Protein AF-A0A8T3QZ25-F1 (afdb_monomer)

Radius of gyration: 18.38 Å; Cα contacts (8 Å, |Δi|>4): 351; chains: 1; bounding box: 54×30×54 Å

Solvent-accessible surface area (backbone atoms only — not comparable to full-atom values): 12320 Å² total; per-residue (Å²): 112,69,68,61,54,50,48,43,52,46,13,57,75,70,73,46,65,66,77,62,48,48,38,73,89,24,72,48,36,46,53,48,41,49,53,48,14,67,42,33,76,48,56,55,85,72,49,44,75,44,86,50,96,81,68,38,73,33,82,47,70,55,57,65,33,50,8,44,25,28,8,36,48,54,44,31,73,96,76,51,56,71,68,58,34,52,48,35,51,51,52,52,51,49,48,41,78,38,20,54,83,75,61,33,85,99,30,66,35,18,53,47,15,64,72,37,75,80,38,28,47,49,46,71,51,76,61,16,31,39,39,32,19,29,51,64,38,42,39,40,45,46,73,37,89,87,33,28,78,42,101,82,49,67,43,40,70,46,39,14,43,48,44,50,51,36,38,70,47,60,74,46,64,49,83,77,39,72,76,43,35,53,36,36,47,31,73,38,48,50,102,80,70,46,81,75,51,64,52,71,71,88,84,80,82,58,70,68,64,43,48,53,40,66,75,34,65,56,78,83,79,81,126

Mean predicted aligned error: 6.27 Å

Structure (mmCIF, N/CA/C/O backbone):
data_AF-A0A8T3QZ25-F1
#
_entry.id   AF-A0A8T3QZ25-F1
#
loop_
_atom_site.group_PDB
_atom_site.id
_atom_site.type_symbol
_atom_site.label_atom_id
_atom_site.label_alt_id
_atom_site.label_comp_id
_atom_site.label_asym_id
_atom_site.label_entity_id
_atom_site.label_seq_id
_atom_site.pdbx_PDB_ins_code
_atom_site.Cartn_x
_atom_site.Cartn_y
_atom_site.Cartn_z
_atom_site.occupancy
_atom_site.B_iso_or_equiv
_atom_site.auth_seq_id
_atom_site.auth_comp_id
_atom_site.auth_asym_id
_atom_site.auth_atom_id
_atom_site.pdbx_PDB_model_num
ATOM 1 N N . SER A 1 1 ? 10.008 8.913 11.541 1.00 76.19 1 SER A N 1
ATOM 2 C CA . SER A 1 1 ? 9.242 7.907 10.780 1.00 76.19 1 SER A CA 1
ATOM 3 C C . SER A 1 1 ? 7.767 8.285 10.816 1.00 76.19 1 SER A C 1
ATOM 5 O O . SER A 1 1 ? 7.245 8.478 11.908 1.00 76.19 1 SER A O 1
ATOM 7 N N . GLY A 1 2 ? 7.122 8.458 9.653 1.00 85.69 2 GLY A N 1
ATOM 8 C CA . GLY A 1 2 ? 5.749 8.984 9.555 1.00 85.69 2 GLY A CA 1
ATOM 9 C C . GLY A 1 2 ? 4.672 8.060 10.131 1.00 85.69 2 GLY A C 1
ATOM 10 O O . GLY A 1 2 ? 3.715 8.548 10.724 1.00 85.69 2 GLY A O 1
ATOM 11 N N . LEU A 1 3 ? 4.867 6.739 10.043 1.00 88.50 3 LEU A N 1
ATOM 12 C CA . LEU A 1 3 ? 3.958 5.748 10.630 1.00 88.50 3 LEU A CA 1
ATOM 13 C C . LEU A 1 3 ? 3.840 5.925 12.154 1.00 88.50 3 LEU A C 1
ATOM 15 O O . LEU A 1 3 ? 2.735 6.037 12.675 1.00 88.50 3 LEU A O 1
ATOM 19 N N . HIS A 1 4 ? 4.971 6.031 12.863 1.00 92.06 4 HIS A N 1
ATOM 20 C CA . HIS A 1 4 ? 4.974 6.247 14.317 1.00 92.06 4 HIS A CA 1
ATOM 21 C C . HIS A 1 4 ? 4.361 7.594 14.701 1.00 92.06 4 HIS A C 1
ATOM 23 O O . HIS A 1 4 ? 3.588 7.664 15.650 1.00 92.06 4 HIS A O 1
ATOM 29 N N . SER A 1 5 ? 4.641 8.657 13.943 1.00 93.69 5 SER A N 1
ATOM 30 C CA . SER A 1 5 ? 3.995 9.955 14.164 1.00 93.69 5 SER A CA 1
ATOM 31 C C . SER A 1 5 ? 2.474 9.873 13.995 1.00 93.69 5 SER A C 1
ATOM 33 O O . SER A 1 5 ? 1.750 10.455 14.798 1.00 93.69 5 SER A O 1
ATOM 35 N N . GLY A 1 6 ? 1.984 9.113 13.010 1.00 93.75 6 GLY A N 1
ATOM 36 C CA . GLY A 1 6 ? 0.555 8.857 12.822 1.00 93.75 6 GLY A CA 1
ATOM 37 C C . GLY A 1 6 ? -0.067 8.078 13.983 1.00 93.75 6 GLY A C 1
ATOM 38 O O . GLY A 1 6 ? -1.116 8.469 14.486 1.00 93.75 6 GLY A O 1
ATOM 39 N N . MET A 1 7 ? 0.606 7.030 14.465 1.00 95.88 7 MET A N 1
ATOM 40 C CA . MET A 1 7 ? 0.157 6.248 15.624 1.00 95.88 7 MET A CA 1
ATOM 41 C C . MET A 1 7 ? 0.101 7.079 16.912 1.00 95.88 7 MET A C 1
ATOM 43 O O . MET A 1 7 ? -0.865 6.988 17.666 1.00 95.88 7 MET A O 1
ATOM 47 N N . LEU A 1 8 ? 1.099 7.935 17.143 1.00 96.44 8 LEU A N 1
ATOM 48 C CA . LEU A 1 8 ? 1.113 8.863 18.276 1.00 96.44 8 LEU A CA 1
ATOM 49 C C . LEU A 1 8 ? 0.007 9.920 18.161 1.00 96.44 8 LEU A C 1
ATOM 51 O O . LEU A 1 8 ? -0.652 10.225 19.151 1.00 96.44 8 LEU A O 1
ATOM 55 N N . GLY A 1 9 ? -0.232 10.448 16.957 1.00 97.12 9 GLY A N 1
ATOM 56 C CA . GLY A 1 9 ? -1.351 11.355 16.694 1.00 97.12 9 GLY A CA 1
ATOM 57 C C . GLY A 1 9 ? -2.703 10.695 16.971 1.00 97.12 9 GLY A C 1
ATOM 58 O O . GLY A 1 9 ? -3.551 11.290 17.634 1.00 97.12 9 GLY A O 1
ATOM 59 N N . LEU A 1 10 ? -2.872 9.437 16.547 1.00 96.94 10 LEU A N 1
ATOM 60 C CA . LEU A 1 10 ? -4.071 8.654 16.838 1.00 96.94 10 LEU A CA 1
ATOM 61 C C . LEU A 1 10 ? -4.235 8.408 18.344 1.00 96.94 10 LEU A C 1
ATOM 63 O O . LEU A 1 10 ? -5.344 8.539 18.850 1.00 96.94 10 LEU A O 1
ATOM 67 N N . ALA A 1 11 ? -3.152 8.126 19.077 1.00 97.94 11 ALA A N 1
ATOM 68 C CA . ALA A 1 11 ? -3.207 7.973 20.533 1.00 97.94 11 ALA A CA 1
ATOM 69 C C . ALA A 1 11 ? -3.794 9.222 21.210 1.00 97.94 11 ALA A C 1
ATOM 71 O O . ALA A 1 11 ? -4.726 9.111 22.005 1.00 97.94 11 ALA A O 1
ATOM 72 N N . VAL A 1 12 ? -3.302 10.408 20.831 1.00 98.06 12 VAL A N 1
ATOM 73 C CA . VAL A 1 12 ? -3.805 11.693 21.342 1.00 98.06 12 VAL A CA 1
ATOM 74 C C . VAL A 1 12 ? -5.276 11.890 20.979 1.00 98.06 12 VAL A C 1
ATOM 76 O O . VAL A 1 12 ? -6.071 12.265 21.838 1.00 98.06 12 VAL A O 1
ATOM 79 N N . GLN A 1 13 ? -5.660 11.602 19.734 1.00 97.38 13 GLN A N 1
ATOM 80 C CA . GLN A 1 13 ? -7.039 11.760 19.270 1.00 97.38 13 GLN A CA 1
ATOM 81 C C . GLN A 1 13 ? -8.025 10.816 19.978 1.00 97.38 13 GLN A C 1
ATOM 83 O O . GLN A 1 13 ? -9.175 11.190 20.195 1.00 97.38 13 GLN A O 1
ATOM 88 N N . LEU A 1 14 ? -7.577 9.621 20.370 1.00 97.44 14 LEU A N 1
ATOM 89 C CA . LEU A 1 14 ? -8.364 8.658 21.146 1.00 97.44 14 LEU A CA 1
ATOM 90 C C . LEU A 1 14 ? -8.387 8.965 22.655 1.00 97.44 14 LEU A C 1
ATOM 92 O O . LEU A 1 14 ? -9.064 8.262 23.402 1.00 97.44 14 LEU A O 1
ATOM 96 N N . GLY A 1 15 ? -7.631 9.964 23.130 1.00 97.81 15 GLY A N 1
ATOM 97 C CA . GLY A 1 15 ? -7.433 10.203 24.564 1.00 97.81 15 GLY A CA 1
ATOM 98 C C . GLY A 1 15 ? -6.664 9.077 25.271 1.00 97.81 15 GLY A C 1
ATOM 99 O O . GLY A 1 15 ? -6.739 8.949 26.492 1.00 97.81 15 GLY A O 1
ATOM 100 N N . ALA A 1 16 ? -5.944 8.246 24.513 1.00 97.62 16 ALA A N 1
ATOM 101 C CA . ALA A 1 16 ? -5.123 7.160 25.028 1.00 97.62 16 ALA A CA 1
ATOM 102 C C . ALA A 1 16 ? -3.718 7.657 25.410 1.00 97.62 16 ALA A C 1
ATOM 104 O O . ALA A 1 16 ? -3.273 8.733 25.003 1.00 97.62 16 ALA A O 1
ATOM 105 N N . THR A 1 17 ? -2.986 6.850 26.181 1.00 96.94 17 THR A N 1
ATOM 106 C CA . THR A 1 17 ? -1.567 7.119 26.451 1.00 96.94 17 THR A CA 1
ATOM 107 C C . THR A 1 17 ? -0.757 7.073 25.155 1.00 96.94 17 THR A C 1
ATOM 109 O O . THR A 1 17 ? -0.993 6.245 24.282 1.00 96.94 17 THR A O 1
ATOM 112 N N . THR A 1 18 ? 0.230 7.955 25.016 1.00 96.38 18 THR A N 1
ATOM 113 C CA . THR A 1 18 ? 1.207 7.866 23.922 1.00 96.38 18 THR A CA 1
ATOM 114 C C . THR A 1 18 ? 2.272 6.809 24.193 1.00 96.38 18 THR A C 1
ATOM 116 O O . THR A 1 18 ? 2.971 6.405 23.273 1.00 96.38 18 THR A O 1
ATOM 119 N N . GLY A 1 19 ? 2.429 6.358 25.440 1.00 95.88 19 GLY A N 1
ATOM 120 C CA . GLY A 1 19 ? 3.394 5.331 25.815 1.00 95.88 19 GLY A CA 1
ATOM 121 C C . GLY A 1 19 ? 2.831 3.927 25.626 1.00 95.88 19 GLY A C 1
ATOM 122 O O . GLY A 1 19 ? 1.805 3.590 26.217 1.00 95.88 19 GLY A O 1
ATOM 123 N N . GLY A 1 20 ? 3.543 3.078 24.882 1.00 94.06 20 GLY A N 1
ATOM 124 C CA . GLY A 1 20 ? 3.115 1.704 24.637 1.00 94.06 20 GLY A CA 1
ATOM 125 C C . GLY A 1 20 ? 2.170 1.522 23.459 1.00 94.06 20 GLY A C 1
ATOM 126 O O . GLY A 1 20 ? 1.478 0.506 23.401 1.00 94.06 20 GLY A O 1
ATOM 127 N N . TYR A 1 21 ? 2.107 2.505 22.559 1.00 94.12 21 TYR A N 1
ATOM 128 C CA . TYR A 1 21 ? 1.251 2.472 21.375 1.00 94.12 21 TYR A CA 1
ATOM 129 C C . TYR A 1 21 ? 1.589 1.325 20.421 1.00 94.12 21 TYR A C 1
ATOM 131 O O . TYR A 1 21 ? 0.771 0.986 19.577 1.00 94.12 21 TYR A O 1
ATOM 139 N N . GLU A 1 22 ? 2.784 0.750 20.532 1.00 91.69 22 GLU A N 1
ATOM 140 C CA . GLU A 1 22 ? 3.267 -0.400 19.776 1.00 91.69 22 GLU A CA 1
ATOM 141 C C . GLU A 1 22 ? 2.716 -1.744 20.281 1.00 91.69 22 GLU A C 1
ATOM 143 O O . GLU A 1 22 ? 2.865 -2.756 19.603 1.00 91.69 22 GLU A O 1
ATOM 148 N N . ARG A 1 23 ? 2.084 -1.791 21.461 1.00 92.75 23 ARG A N 1
ATOM 149 C CA . ARG A 1 23 ? 1.550 -3.045 22.013 1.00 92.75 23 ARG A CA 1
ATOM 150 C C . ARG A 1 23 ? 0.220 -3.423 21.348 1.00 92.75 23 ARG A C 1
ATOM 152 O O . ARG A 1 23 ? -0.627 -2.538 21.217 1.00 92.75 23 ARG A O 1
ATOM 159 N N . PRO A 1 24 ? -0.011 -4.698 20.976 1.00 92.12 24 PRO A N 1
ATOM 160 C CA . PRO A 1 24 ? -1.246 -5.134 20.311 1.00 92.12 24 PRO A CA 1
ATOM 161 C C . PRO A 1 24 ? -2.536 -4.764 21.053 1.00 92.12 24 PRO A C 1
ATOM 163 O O . PRO A 1 24 ? -3.548 -4.467 20.427 1.00 92.12 24 PRO A O 1
ATOM 166 N N . GLU A 1 25 ? -2.499 -4.735 22.386 1.00 93.75 25 GLU A N 1
ATOM 167 C CA . GLU A 1 25 ? -3.652 -4.419 23.236 1.00 93.75 25 GLU A CA 1
ATOM 168 C C . GLU A 1 25 ? -3.904 -2.907 23.355 1.00 93.75 25 GLU A C 1
ATOM 170 O O . GLU A 1 25 ? -4.872 -2.475 23.983 1.00 93.75 25 GLU A O 1
ATOM 175 N N . HIS A 1 26 ? -3.021 -2.073 22.799 1.00 96.56 26 HIS A N 1
ATOM 176 C CA . HIS A 1 26 ? -3.169 -0.628 22.858 1.00 96.56 26 HIS A CA 1
ATOM 177 C C . HIS A 1 26 ? -4.346 -0.164 21.979 1.00 96.56 26 HIS A C 1
ATOM 179 O O . HIS A 1 26 ? -4.458 -0.623 20.840 1.00 96.56 26 HIS A O 1
ATOM 185 N N . PRO A 1 27 ? -5.167 0.819 22.414 1.00 97.69 27 PRO A N 1
ATOM 186 C CA . PRO A 1 27 ? -6.303 1.319 21.628 1.00 97.69 27 PRO A CA 1
ATOM 187 C C . PRO A 1 27 ? -5.955 1.738 20.191 1.00 97.69 27 PRO A C 1
ATOM 189 O O . PRO A 1 27 ? -6.759 1.577 19.280 1.00 97.69 27 PRO A O 1
ATOM 192 N N . VAL A 1 28 ? -4.733 2.237 19.979 1.00 97.06 28 VAL A N 1
ATOM 193 C CA . VAL A 1 28 ? -4.193 2.558 18.645 1.00 97.06 28 VAL A CA 1
ATOM 194 C C . VAL A 1 28 ? -4.096 1.321 17.753 1.00 97.06 28 VAL A C 1
ATOM 196 O O . VAL A 1 28 ? -4.550 1.377 16.616 1.00 97.06 28 VAL A O 1
ATOM 199 N N . GLN A 1 29 ? -3.522 0.219 18.244 1.00 95.69 29 GLN A N 1
ATOM 200 C CA . GLN A 1 29 ? -3.353 -0.997 17.441 1.00 95.69 29 GLN A CA 1
ATOM 201 C C . GLN A 1 29 ? -4.695 -1.666 17.170 1.00 95.69 29 GLN A C 1
ATOM 203 O O . GLN A 1 29 ? -4.958 -2.045 16.033 1.00 95.69 29 GLN A O 1
ATOM 208 N N . ILE A 1 30 ? -5.582 -1.711 18.168 1.00 96.31 30 ILE A N 1
ATOM 209 C CA . ILE A 1 30 ? -6.952 -2.215 18.003 1.00 96.31 30 ILE A CA 1
ATOM 210 C C . ILE A 1 30 ? -7.670 -1.434 16.893 1.00 96.31 30 ILE A C 1
ATOM 212 O O . ILE A 1 30 ? -8.159 -2.033 15.938 1.00 96.31 30 ILE A O 1
ATOM 216 N N . ALA A 1 31 ? -7.638 -0.097 16.945 1.00 97.00 31 ALA A N 1
ATOM 217 C CA . ALA A 1 31 ? -8.261 0.743 15.924 1.00 97.00 31 ALA A CA 1
ATOM 218 C C . ALA A 1 31 ? -7.641 0.550 14.525 1.00 97.00 31 ALA A C 1
ATOM 220 O O . ALA A 1 31 ? -8.351 0.623 13.517 1.00 97.00 31 ALA A O 1
ATOM 221 N N . ILE A 1 32 ? -6.327 0.310 14.437 1.00 96.06 32 ILE A N 1
ATOM 222 C CA . ILE A 1 32 ? -5.645 0.007 13.170 1.00 96.06 32 ILE A CA 1
ATOM 223 C C . ILE A 1 32 ? -6.130 -1.331 12.609 1.00 96.06 32 ILE A C 1
ATOM 225 O O . ILE A 1 32 ? -6.515 -1.377 11.441 1.00 96.06 32 ILE A O 1
ATOM 229 N N . VAL A 1 33 ? -6.152 -2.390 13.424 1.00 96.75 33 VAL A N 1
ATOM 230 C CA . VAL A 1 33 ? -6.606 -3.728 13.018 1.00 96.75 33 VAL A CA 1
ATOM 231 C C . VAL A 1 33 ? -8.068 -3.689 12.581 1.00 96.75 33 VAL A C 1
ATOM 233 O O . VAL A 1 33 ? -8.390 -4.200 11.514 1.00 96.75 33 VAL A O 1
ATOM 236 N N . GLU A 1 34 ? -8.946 -3.026 13.336 1.00 96.56 34 GLU A N 1
ATOM 237 C CA . GLU A 1 34 ? -10.365 -2.883 12.987 1.00 96.56 34 GLU A CA 1
ATOM 238 C C . GLU A 1 34 ? -10.559 -2.175 11.640 1.00 96.56 34 GLU A C 1
ATOM 240 O O . GLU A 1 34 ? -11.334 -2.627 10.794 1.00 96.56 34 GLU A O 1
ATOM 245 N N . ASN A 1 35 ? -9.836 -1.078 11.394 1.00 96.06 35 ASN A N 1
ATOM 246 C CA . ASN A 1 35 ? -9.924 -0.386 10.109 1.00 96.06 35 ASN A CA 1
ATOM 247 C C . ASN A 1 35 ? -9.320 -1.214 8.975 1.00 96.06 35 ASN A C 1
ATOM 249 O O . ASN A 1 35 ? -9.903 -1.277 7.893 1.00 96.06 35 ASN A O 1
ATOM 253 N N . LEU A 1 36 ? -8.193 -1.886 9.211 1.00 96.50 36 LEU A N 1
ATOM 254 C CA . LEU A 1 36 ? -7.593 -2.770 8.222 1.00 96.50 36 LEU A CA 1
ATOM 255 C C . LEU A 1 36 ? -8.549 -3.909 7.852 1.00 96.50 36 LEU A C 1
ATOM 257 O O . LEU A 1 36 ? -8.738 -4.158 6.667 1.00 96.50 36 LEU A O 1
ATOM 261 N N . ALA A 1 37 ? -9.206 -4.528 8.833 1.00 97.56 37 ALA A N 1
ATOM 262 C CA . ALA A 1 37 ? -10.182 -5.600 8.650 1.00 97.56 37 ALA A CA 1
ATOM 263 C C . ALA A 1 37 ? -11.373 -5.151 7.786 1.00 97.56 37 ALA A C 1
ATOM 265 O O . ALA A 1 37 ? -11.711 -5.807 6.798 1.00 97.56 37 ALA A O 1
ATOM 266 N N . ARG A 1 38 ? -11.923 -3.955 8.047 1.00 96.88 38 ARG A N 1
ATOM 267 C CA . ARG A 1 38 ? -12.996 -3.351 7.228 1.00 96.88 38 ARG A CA 1
ATOM 268 C C . ARG A 1 38 ? -12.596 -3.191 5.757 1.00 96.88 38 ARG A C 1
ATOM 270 O O . ARG A 1 38 ? -13.381 -3.489 4.851 1.00 96.88 38 ARG A O 1
ATOM 277 N N . PHE A 1 39 ? -11.378 -2.717 5.495 1.00 97.94 39 PHE A N 1
ATOM 278 C CA . PHE A 1 39 ? -10.873 -2.574 4.126 1.00 97.94 39 PHE A CA 1
ATOM 279 C C . PHE A 1 39 ? -10.486 -3.921 3.508 1.00 97.94 39 PHE A C 1
ATOM 281 O O . PHE A 1 39 ? -10.692 -4.114 2.317 1.00 97.94 39 PHE A O 1
ATOM 288 N N . ALA A 1 40 ? -9.984 -4.865 4.293 1.00 97.62 40 ALA A N 1
ATOM 289 C CA . ALA A 1 40 ? -9.577 -6.187 3.836 1.00 97.62 40 ALA A CA 1
ATOM 290 C C . ALA A 1 40 ? -10.749 -7.165 3.647 1.00 97.62 40 ALA A C 1
ATOM 292 O O . ALA A 1 40 ? -10.549 -8.193 3.011 1.00 97.62 40 ALA A O 1
ATOM 293 N N . ASP A 1 41 ? -11.955 -6.841 4.128 1.00 97.06 41 ASP A N 1
ATOM 294 C CA . ASP A 1 41 ? -13.111 -7.754 4.164 1.00 97.06 41 ASP A CA 1
ATOM 295 C C . ASP A 1 41 ? -12.892 -8.974 5.056 1.00 97.06 41 ASP A C 1
ATOM 297 O O . ASP A 1 41 ? -13.129 -10.112 4.659 1.00 97.06 41 ASP A O 1
ATOM 301 N N . LEU A 1 42 ? -12.373 -8.711 6.248 1.00 97.50 42 LEU A N 1
ATOM 302 C CA . LEU A 1 42 ? -12.031 -9.713 7.244 1.00 97.50 42 LEU A CA 1
ATOM 303 C C . LEU A 1 42 ? -12.621 -9.323 8.593 1.00 97.50 42 LEU A C 1
ATOM 305 O O . LEU A 1 42 ? -12.952 -8.155 8.815 1.00 97.50 42 LEU A O 1
ATOM 309 N N . GLU A 1 43 ? -12.679 -10.284 9.508 1.00 97.25 43 GLU A N 1
ATOM 310 C CA . GLU A 1 43 ? -12.841 -9.975 10.921 1.00 97.25 43 GLU A CA 1
ATOM 311 C C . GLU A 1 43 ? -11.480 -9.604 11.539 1.00 97.25 43 GLU A C 1
ATOM 313 O O . GLU A 1 43 ? -10.439 -10.100 11.098 1.00 97.25 43 GLU A 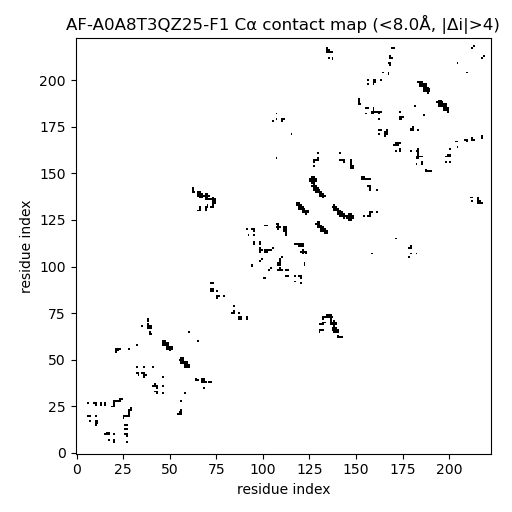O 1
ATOM 318 N N . PRO A 1 44 ? -11.433 -8.762 12.591 1.00 95.69 44 PRO A N 1
ATOM 319 C CA . PRO A 1 44 ? -10.175 -8.381 13.240 1.00 95.69 44 PRO A CA 1
ATOM 320 C C . PRO A 1 44 ? -9.305 -9.569 13.677 1.00 95.69 44 PRO A C 1
ATOM 322 O O . PRO A 1 44 ? -8.081 -9.488 13.623 1.00 95.69 44 PRO A O 1
ATOM 325 N N . HIS A 1 45 ? -9.928 -10.679 14.084 1.00 93.62 45 HIS A N 1
ATOM 326 C CA . HIS A 1 45 ? -9.231 -11.883 14.542 1.00 93.62 45 HIS A CA 1
ATOM 327 C C . HIS A 1 45 ? -8.662 -12.749 13.406 1.00 93.62 45 HIS A C 1
ATOM 329 O O . HIS A 1 45 ? -7.844 -13.625 13.680 1.00 93.62 45 HIS A O 1
ATOM 335 N N . ASP A 1 46 ? -9.045 -12.494 12.151 1.00 94.81 46 ASP A N 1
ATOM 336 C CA . ASP A 1 46 ? -8.464 -13.159 10.978 1.00 94.81 46 ASP A CA 1
ATOM 337 C C . ASP A 1 46 ? -7.119 -12.536 10.567 1.00 94.81 46 ASP A C 1
ATOM 339 O O . ASP A 1 46 ? -6.369 -13.114 9.775 1.00 94.81 46 ASP A O 1
ATOM 343 N N . ILE A 1 47 ? -6.796 -11.345 11.087 1.00 93.88 47 ILE A N 1
ATOM 344 C CA . ILE A 1 47 ? -5.535 -10.659 10.802 1.00 93.88 47 ILE A CA 1
ATOM 345 C C . ILE A 1 47 ? -4.446 -11.220 11.712 1.00 93.88 47 ILE A C 1
ATOM 347 O O . ILE A 1 47 ? -4.404 -10.966 12.916 1.00 93.88 47 ILE A O 1
ATOM 351 N N . VAL A 1 48 ? -3.514 -11.956 11.111 1.00 90.25 48 VAL A N 1
ATOM 352 C CA . VAL A 1 48 ? -2.355 -12.500 11.822 1.00 90.25 48 VAL A CA 1
ATOM 353 C C . VAL A 1 48 ? -1.419 -11.356 12.204 1.00 90.25 48 VAL A C 1
ATOM 355 O O . VAL A 1 48 ? -1.042 -10.555 11.352 1.00 90.25 48 VAL A O 1
ATOM 358 N N . LEU A 1 49 ? -0.997 -11.296 13.465 1.00 89.38 49 LEU A N 1
ATOM 359 C CA . LEU A 1 49 ? 0.002 -10.331 13.922 1.00 89.38 49 LEU A CA 1
ATOM 360 C C . LEU A 1 49 ? 1.384 -10.987 13.972 1.00 89.38 49 LEU A C 1
ATOM 362 O O . LEU A 1 49 ? 1.587 -11.990 14.654 1.00 89.38 49 LEU A O 1
ATOM 366 N N . GLY A 1 50 ? 2.332 -10.414 13.238 1.00 84.19 50 GLY A N 1
ATOM 367 C CA . GLY A 1 50 ? 3.749 -10.751 13.284 1.00 84.19 50 GLY A CA 1
ATOM 368 C C . GLY A 1 50 ? 4.577 -9.658 13.956 1.00 84.19 50 GLY A C 1
ATOM 369 O O . GLY A 1 50 ? 4.119 -8.530 14.144 1.00 84.19 50 GLY A O 1
ATOM 370 N N . THR A 1 51 ? 5.828 -9.986 14.266 1.00 76.81 51 THR A N 1
ATOM 371 C CA . THR A 1 51 ? 6.824 -9.027 14.762 1.00 76.81 51 THR A CA 1
ATOM 372 C C . THR A 1 51 ? 7.776 -8.658 13.629 1.00 76.81 51 THR A C 1
ATOM 374 O O . THR A 1 51 ? 8.291 -9.546 12.952 1.00 76.81 51 THR A O 1
ATOM 377 N N . ASP A 1 52 ? 8.016 -7.362 13.441 1.00 71.50 52 ASP A N 1
ATOM 378 C CA . ASP A 1 52 ? 8.973 -6.819 12.468 1.00 71.50 52 ASP A CA 1
ATOM 379 C C . ASP A 1 52 ? 9.965 -5.869 13.167 1.00 71.50 52 ASP A C 1
ATOM 381 O O . ASP A 1 52 ? 9.793 -5.511 14.337 1.00 71.50 52 ASP A O 1
ATOM 385 N N . ASP A 1 53 ? 11.010 -5.449 12.461 1.00 66.00 53 ASP A N 1
ATOM 386 C CA . ASP A 1 53 ? 12.079 -4.575 12.960 1.00 66.00 53 ASP A CA 1
ATOM 387 C C . ASP A 1 53 ? 11.596 -3.179 13.413 1.00 66.00 53 ASP A C 1
ATOM 389 O O . ASP A 1 53 ? 12.252 -2.511 14.213 1.00 66.00 53 ASP A O 1
ATOM 393 N N . CYS A 1 54 ? 10.413 -2.760 12.960 1.00 64.88 54 CYS A N 1
ATOM 394 C CA . CYS A 1 54 ? 9.789 -1.477 13.272 1.00 64.88 54 CYS A CA 1
ATOM 395 C C . CYS A 1 54 ? 9.082 -1.428 14.643 1.00 64.88 54 CYS A C 1
ATOM 397 O O . CYS A 1 54 ? 8.424 -0.431 14.942 1.00 64.88 54 CYS A O 1
ATOM 399 N N . VAL A 1 55 ? 9.199 -2.466 15.484 1.00 70.00 55 VAL A N 1
ATOM 400 C CA . VAL A 1 55 ? 8.663 -2.566 16.867 1.00 70.00 55 VAL A CA 1
ATOM 401 C C . VAL A 1 55 ? 7.121 -2.612 16.970 1.00 70.00 55 VAL A C 1
ATOM 403 O O . VAL A 1 55 ? 6.591 -3.165 17.927 1.00 70.00 55 VAL A O 1
ATOM 406 N N . SER A 1 56 ? 6.388 -2.091 15.983 1.00 76.88 56 SER A N 1
ATOM 407 C CA . SER A 1 56 ? 4.920 -2.147 15.879 1.00 76.88 56 SER A CA 1
ATOM 408 C C . SER A 1 56 ? 4.434 -3.482 15.276 1.00 76.88 56 SER A C 1
ATOM 410 O O . SER A 1 56 ? 5.176 -4.083 14.496 1.00 76.88 56 SER A O 1
ATOM 412 N N . PRO A 1 57 ? 3.187 -3.929 15.546 1.00 82.06 57 PRO A N 1
ATOM 413 C CA . PRO A 1 57 ? 2.636 -5.157 14.981 1.00 82.06 57 PRO A CA 1
ATOM 414 C C . PRO A 1 57 ? 2.616 -5.127 13.449 1.00 82.06 57 PRO A C 1
ATOM 416 O O . PRO A 1 57 ? 2.182 -4.150 12.830 1.00 82.06 57 PRO A O 1
ATOM 419 N N . CYS A 1 58 ? 3.079 -6.215 12.837 1.00 86.81 58 CYS A N 1
ATOM 420 C CA . CYS A 1 58 ? 3.038 -6.426 11.397 1.00 86.81 58 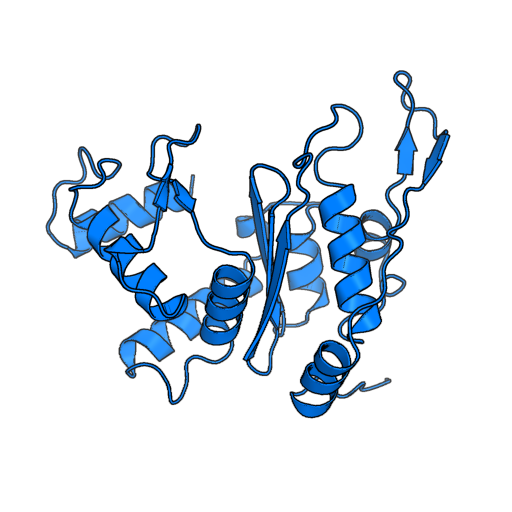CYS A CA 1
ATOM 421 C C . CYS A 1 58 ? 1.785 -7.225 11.033 1.00 86.81 58 CYS A C 1
ATOM 423 O O . CYS A 1 58 ? 1.564 -8.316 11.553 1.00 86.81 58 CYS A O 1
ATOM 425 N N . HIS A 1 59 ? 0.956 -6.684 10.144 1.00 90.38 59 HIS A N 1
ATOM 426 C CA . HIS A 1 59 ? -0.347 -7.256 9.815 1.00 90.38 59 HIS A CA 1
ATOM 427 C C . HIS A 1 59 ? -0.233 -8.215 8.624 1.00 90.38 59 HIS A C 1
ATOM 429 O O . HIS A 1 59 ? 0.004 -7.800 7.487 1.00 90.38 59 HIS A O 1
ATOM 435 N N . GLY A 1 60 ? -0.404 -9.505 8.894 1.00 90.19 60 GLY A N 1
ATOM 436 C CA . GLY A 1 60 ? -0.421 -10.579 7.912 1.00 90.19 60 GLY A CA 1
ATOM 437 C C . GLY A 1 60 ? -1.782 -10.699 7.235 1.00 90.19 60 GLY A C 1
ATOM 438 O O . GLY A 1 60 ? -2.798 -10.923 7.887 1.00 90.19 60 GLY A O 1
ATOM 439 N N . LEU A 1 61 ? -1.785 -10.580 5.908 1.00 92.50 61 LEU A N 1
ATOM 440 C CA . LEU A 1 61 ? -2.957 -10.724 5.045 1.00 92.50 61 LEU A CA 1
ATOM 441 C C . LEU A 1 61 ? -2.602 -11.621 3.856 1.00 92.50 61 LEU A C 1
ATOM 443 O O . LEU A 1 61 ? -1.444 -11.678 3.434 1.00 92.50 61 LEU A O 1
ATOM 447 N N . SER A 1 62 ? -3.597 -12.276 3.257 1.00 94.81 62 SER A N 1
ATOM 448 C CA . SER A 1 62 ? -3.395 -12.881 1.937 1.00 94.81 62 SER A CA 1
ATOM 449 C C . SER A 1 62 ? -3.214 -11.786 0.878 1.00 94.81 62 SER A C 1
ATOM 451 O O . SER A 1 62 ? -3.747 -10.680 1.011 1.00 94.81 62 SER A O 1
ATOM 453 N N . ILE A 1 63 ? -2.519 -12.098 -0.221 1.00 94.62 63 ILE A N 1
ATOM 454 C CA . ILE A 1 63 ? -2.377 -11.160 -1.350 1.00 94.62 63 ILE A CA 1
ATOM 455 C C . ILE A 1 63 ? -3.740 -10.726 -1.916 1.00 94.62 63 ILE A C 1
ATOM 457 O O . ILE A 1 63 ? -3.887 -9.595 -2.368 1.00 94.62 63 ILE A O 1
ATOM 461 N N . TYR A 1 64 ? -4.768 -11.575 -1.822 1.00 96.44 64 TYR A N 1
ATOM 462 C CA . TYR A 1 64 ? -6.129 -11.216 -2.216 1.00 96.44 64 TYR A CA 1
ATOM 463 C C . TYR A 1 64 ? -6.700 -10.097 -1.333 1.00 96.44 64 TYR A C 1
ATOM 465 O O . TYR A 1 64 ? -7.160 -9.083 -1.853 1.00 96.44 64 TYR A O 1
ATOM 473 N N . HIS A 1 65 ? -6.616 -10.236 -0.008 1.00 97.62 65 HIS A N 1
ATOM 474 C CA . HIS A 1 65 ? -7.139 -9.233 0.926 1.00 97.62 65 HIS A CA 1
ATOM 475 C C . HIS A 1 65 ? -6.330 -7.930 0.897 1.00 97.62 65 HIS A C 1
ATOM 477 O O . HIS A 1 65 ? -6.903 -6.848 1.021 1.00 97.62 65 HIS A O 1
ATOM 483 N N . MET A 1 66 ? -5.020 -8.006 0.636 1.00 97.25 66 MET A N 1
ATOM 484 C CA . MET A 1 66 ? -4.198 -6.821 0.367 1.00 97.25 66 MET A CA 1
ATOM 485 C C . MET A 1 66 ? -4.674 -6.077 -0.886 1.00 97.25 66 MET A C 1
ATOM 487 O O . MET A 1 66 ? -4.887 -4.866 -0.838 1.00 97.25 66 MET A O 1
ATOM 491 N N . ALA A 1 67 ? -4.877 -6.789 -1.999 1.00 97.44 67 ALA A N 1
ATOM 492 C CA . ALA A 1 67 ? -5.396 -6.194 -3.226 1.00 97.44 67 ALA A CA 1
ATOM 493 C C . ALA A 1 67 ? -6.786 -5.583 -2.987 1.00 97.44 67 ALA A C 1
ATOM 495 O O . ALA A 1 67 ? -7.031 -4.435 -3.351 1.00 97.44 67 ALA A O 1
ATOM 496 N N . LEU A 1 68 ? -7.677 -6.299 -2.299 1.00 97.62 68 LEU A N 1
ATOM 497 C CA . LEU A 1 68 ? -9.024 -5.821 -2.007 1.00 97.62 68 LEU A CA 1
ATOM 498 C C . LEU A 1 68 ? -9.033 -4.551 -1.138 1.00 97.62 68 LEU A C 1
ATOM 500 O O . LEU A 1 68 ? -9.806 -3.631 -1.415 1.00 97.62 68 LEU A O 1
ATOM 504 N N . ALA A 1 69 ? -8.140 -4.451 -0.151 1.00 97.81 69 ALA A N 1
ATOM 505 C CA . ALA A 1 69 ? -7.992 -3.243 0.656 1.00 97.81 69 ALA A CA 1
ATOM 506 C C . ALA A 1 69 ? -7.600 -2.024 -0.194 1.00 97.81 69 ALA A C 1
ATOM 508 O O . ALA A 1 69 ? -8.189 -0.952 -0.044 1.00 97.81 69 ALA A O 1
ATOM 509 N N . TYR A 1 70 ? -6.673 -2.186 -1.144 1.00 97.88 70 TYR A N 1
ATOM 510 C CA . TYR A 1 70 ? -6.286 -1.106 -2.061 1.00 97.88 70 TYR A CA 1
ATOM 511 C C . TYR A 1 70 ? -7.386 -0.765 -3.075 1.00 97.88 70 TYR A C 1
ATOM 513 O O . TYR A 1 70 ? -7.610 0.413 -3.350 1.00 97.88 70 TYR A O 1
ATOM 521 N N . ALA A 1 71 ? -8.124 -1.759 -3.577 1.00 97.25 71 ALA A N 1
ATOM 522 C CA . ALA A 1 71 ? -9.308 -1.538 -4.411 1.00 97.25 71 ALA A CA 1
ATOM 523 C C . ALA A 1 71 ? -10.338 -0.646 -3.693 1.00 97.25 71 ALA A C 1
ATOM 525 O O . ALA A 1 71 ? -10.813 0.350 -4.241 1.00 97.25 71 ALA A O 1
ATOM 526 N N . ARG A 1 72 ? -10.620 -0.964 -2.425 1.00 97.44 72 ARG A N 1
ATOM 527 C CA . ARG A 1 72 ? -11.562 -0.234 -1.564 1.00 97.44 72 ARG A CA 1
ATOM 528 C C . ARG A 1 72 ? -11.042 1.136 -1.119 1.00 97.44 72 ARG A C 1
ATOM 530 O O . ARG A 1 72 ? -11.842 2.044 -0.930 1.00 97.44 72 ARG A O 1
ATOM 537 N N . LEU A 1 73 ? -9.726 1.322 -1.001 1.00 97.19 73 LEU A N 1
ATOM 538 C CA . LEU A 1 73 ? -9.117 2.643 -0.796 1.00 97.19 73 LEU A CA 1
ATOM 539 C C . LEU A 1 73 ? -9.324 3.559 -2.013 1.00 97.19 73 LEU A C 1
ATOM 541 O O . LEU A 1 73 ? -9.542 4.765 -1.866 1.00 97.19 73 LEU A O 1
ATOM 545 N N . MET A 1 74 ? -9.267 2.996 -3.221 1.00 95.94 74 MET A N 1
ATOM 546 C CA . MET A 1 74 ? -9.464 3.756 -4.454 1.00 95.94 74 MET A CA 1
ATOM 547 C C . MET A 1 74 ? -10.933 4.073 -4.728 1.00 95.94 74 MET A C 1
ATOM 549 O O . MET A 1 74 ? -11.228 5.181 -5.175 1.00 95.94 74 MET A O 1
ATOM 553 N N . MET A 1 75 ? -11.838 3.146 -4.411 1.00 95.50 75 MET A N 1
ATOM 554 C CA . MET A 1 75 ? -13.283 3.301 -4.597 1.00 95.50 75 MET A CA 1
ATOM 555 C C . MET A 1 75 ? -14.048 2.935 -3.310 1.00 95.50 75 MET A C 1
ATOM 557 O O . MET A 1 75 ? -14.612 1.842 -3.205 1.00 95.50 75 MET A O 1
ATOM 561 N N . PRO A 1 76 ? -14.037 3.819 -2.295 1.00 95.75 76 PRO A N 1
ATOM 562 C CA . PRO A 1 76 ? -14.718 3.583 -1.020 1.00 95.75 76 PRO A CA 1
ATOM 563 C C . PRO A 1 76 ? -16.245 3.803 -1.076 1.00 95.75 76 PRO A C 1
ATOM 565 O O . PRO A 1 76 ? -16.964 3.393 -0.160 1.00 95.75 76 PRO A O 1
ATOM 568 N N . GLU A 1 77 ? -16.755 4.483 -2.107 1.00 94.88 77 GLU A N 1
ATOM 569 C CA . GLU A 1 77 ? -18.163 4.868 -2.231 1.00 94.88 77 GLU A CA 1
ATOM 570 C C . GLU A 1 77 ? -19.108 3.660 -2.298 1.00 94.88 77 GLU A C 1
ATOM 572 O O . GLU A 1 77 ? -18.793 2.620 -2.872 1.00 94.88 77 GLU A O 1
ATOM 577 N N . GLY A 1 78 ? -20.292 3.794 -1.691 1.00 92.62 78 GLY A N 1
ATOM 578 C CA . GLY A 1 78 ? -21.303 2.730 -1.648 1.00 92.62 78 GLY A CA 1
ATOM 579 C C . GLY A 1 78 ? -20.953 1.554 -0.730 1.00 92.62 78 GLY A C 1
ATOM 580 O O . GLY A 1 78 ? -21.791 0.679 -0.530 1.00 92.62 78 GLY A O 1
ATOM 581 N N . ARG A 1 79 ? -19.744 1.538 -0.151 1.00 93.38 79 ARG A N 1
ATOM 582 C CA . ARG A 1 79 ? -19.280 0.488 0.761 1.00 93.38 79 ARG A CA 1
ATOM 583 C C . ARG A 1 79 ? -19.059 0.978 2.187 1.00 93.38 79 ARG A C 1
ATOM 585 O O . ARG A 1 79 ? -19.328 0.231 3.122 1.00 93.38 79 ARG A O 1
ATOM 592 N N . PHE A 1 80 ? -18.577 2.205 2.354 1.00 97.06 80 PHE A N 1
ATOM 593 C CA . PHE A 1 80 ? -18.334 2.787 3.672 1.00 97.06 80 PHE A CA 1
ATOM 594 C C . PHE A 1 80 ? -19.208 4.013 3.936 1.00 97.06 80 PHE A C 1
ATOM 596 O O . PHE A 1 80 ? -19.775 4.617 3.024 1.00 97.06 80 PHE A O 1
ATOM 603 N N . ASP A 1 81 ? -19.302 4.379 5.211 1.00 97.44 81 ASP A N 1
ATOM 604 C CA . ASP A 1 81 ? -19.962 5.592 5.671 1.00 97.44 81 ASP A CA 1
ATOM 605 C C . ASP A 1 81 ? -19.214 6.859 5.221 1.00 97.44 81 ASP A C 1
ATOM 607 O O . ASP A 1 81 ? -18.026 6.837 4.881 1.00 97.44 81 ASP A O 1
ATOM 611 N N . ALA A 1 82 ? -19.923 7.992 5.217 1.00 97.75 82 ALA A N 1
ATOM 612 C CA . ALA A 1 82 ? -19.400 9.254 4.695 1.00 97.75 82 ALA A CA 1
ATOM 613 C C . ALA A 1 82 ? -18.055 9.691 5.325 1.00 97.75 82 ALA A C 1
ATOM 615 O O . ALA A 1 82 ? -17.177 10.116 4.568 1.00 97.75 82 ALA A O 1
ATOM 616 N N . PRO A 1 83 ? -17.825 9.551 6.650 1.00 97.12 83 PRO A N 1
ATOM 617 C CA . PRO A 1 83 ? -16.527 9.858 7.252 1.00 97.12 83 PRO A CA 1
ATOM 618 C C . PRO A 1 83 ? -15.385 8.984 6.719 1.00 97.12 83 PRO A C 1
ATOM 620 O O . PRO A 1 83 ? -14.329 9.509 6.365 1.00 97.12 83 PRO A O 1
ATOM 623 N N . THR A 1 84 ? -15.593 7.669 6.595 1.00 97.06 84 THR A N 1
ATOM 624 C CA . THR A 1 84 ? -14.5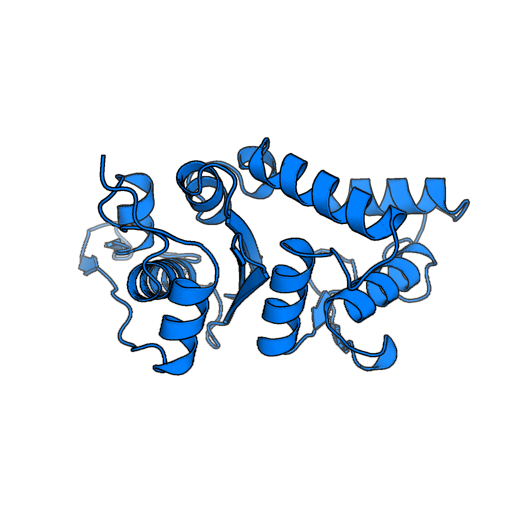64 6.750 6.078 1.00 97.06 84 THR A CA 1
ATOM 625 C C . THR A 1 84 ? -14.267 7.030 4.604 1.00 97.06 84 THR A C 1
ATOM 627 O O . THR A 1 84 ? -13.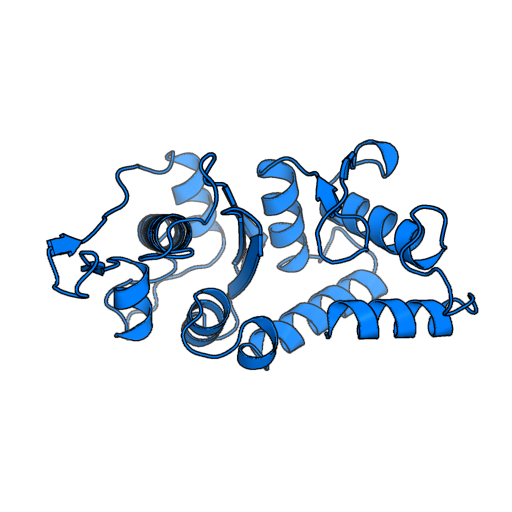104 7.052 4.200 1.00 97.06 84 THR A O 1
ATOM 630 N N . VAL A 1 85 ? -15.295 7.323 3.800 1.00 98.06 85 VAL A N 1
ATOM 631 C CA . VAL A 1 85 ? -15.129 7.743 2.398 1.00 98.06 85 VAL A CA 1
ATOM 632 C C . VAL A 1 85 ? -14.286 9.020 2.303 1.00 98.06 85 VAL A C 1
ATOM 634 O O . VAL A 1 85 ? -13.353 9.092 1.498 1.00 98.06 85 VAL A O 1
ATOM 637 N N . ALA A 1 86 ? -14.566 10.023 3.138 1.00 98.19 86 ALA A N 1
ATOM 638 C CA . ALA A 1 86 ? -13.802 11.270 3.169 1.00 98.19 86 ALA A CA 1
ATOM 639 C C . ALA A 1 86 ? -12.339 11.047 3.598 1.00 98.19 86 ALA A C 1
ATOM 641 O O . ALA A 1 86 ? -11.424 11.619 2.994 1.00 98.19 86 ALA A O 1
ATOM 642 N N . ALA A 1 87 ? -12.104 10.174 4.582 1.00 97.06 87 ALA A N 1
ATOM 643 C CA . ALA A 1 87 ? -10.765 9.802 5.031 1.00 97.06 87 ALA A CA 1
ATOM 644 C C . ALA A 1 87 ? -9.970 9.094 3.922 1.00 97.06 87 ALA A C 1
ATOM 646 O O . ALA A 1 87 ? -8.852 9.506 3.617 1.00 97.06 87 ALA A O 1
ATOM 647 N N . ALA A 1 88 ? -10.560 8.102 3.248 1.00 96.94 88 ALA A N 1
ATOM 648 C CA . ALA A 1 88 ? -9.928 7.389 2.136 1.00 96.94 88 ALA A CA 1
ATOM 649 C C . ALA A 1 88 ? -9.535 8.333 0.985 1.00 96.94 88 ALA A C 1
ATOM 651 O O . ALA A 1 88 ? -8.412 8.270 0.478 1.00 96.94 88 ALA A O 1
ATOM 652 N N . ARG A 1 89 ? -10.419 9.275 0.620 1.00 96.50 89 ARG A N 1
ATOM 653 C CA . ARG A 1 89 ? -10.121 10.316 -0.382 1.00 96.50 89 ARG A CA 1
ATOM 654 C C . ARG A 1 89 ? -8.961 11.211 0.049 1.00 96.50 89 ARG A C 1
ATOM 656 O O . ARG A 1 89 ? -8.076 11.484 -0.760 1.00 96.50 89 ARG A O 1
ATOM 663 N N . THR A 1 90 ? -8.952 11.633 1.312 1.00 97.56 90 THR A N 1
ATOM 664 C CA . THR A 1 90 ? -7.883 12.465 1.885 1.00 97.56 90 THR A CA 1
ATOM 665 C C . THR A 1 90 ? -6.542 11.742 1.851 1.00 97.56 90 THR A C 1
ATOM 667 O O . THR A 1 90 ? -5.558 12.300 1.373 1.00 97.56 90 THR A O 1
ATOM 670 N N . ILE A 1 91 ? -6.509 10.482 2.294 1.00 95.69 91 ILE A N 1
ATOM 671 C CA . ILE A 1 91 ? -5.302 9.649 2.300 1.00 95.69 91 ILE A CA 1
ATOM 672 C C . ILE A 1 91 ? -4.770 9.479 0.877 1.00 95.69 91 ILE A C 1
ATOM 674 O O . ILE A 1 91 ? -3.597 9.752 0.633 1.00 95.69 91 ILE A O 1
ATOM 678 N N . ARG A 1 92 ? -5.629 9.107 -0.082 1.00 95.69 92 ARG A N 1
ATOM 679 C CA . ARG A 1 92 ? -5.239 8.962 -1.491 1.00 95.69 92 ARG A CA 1
ATOM 680 C C . ARG A 1 92 ? -4.648 10.255 -2.050 1.00 95.69 92 ARG A C 1
ATOM 682 O O . ARG A 1 92 ? -3.565 10.230 -2.629 1.00 95.69 92 ARG A O 1
ATOM 689 N N . ALA A 1 93 ? -5.341 11.378 -1.867 1.00 96.12 93 ALA A N 1
ATOM 690 C CA . ALA A 1 93 ? -4.880 12.675 -2.352 1.00 96.12 93 ALA A CA 1
ATOM 691 C C . ALA A 1 93 ? -3.533 13.069 -1.725 1.00 96.12 93 ALA A C 1
ATOM 693 O O . ALA A 1 93 ? -2.644 13.540 -2.433 1.00 96.12 93 ALA A O 1
ATOM 694 N N . ALA A 1 94 ? -3.351 12.818 -0.425 1.00 96.19 94 ALA A N 1
ATOM 695 C CA . ALA A 1 94 ? -2.102 13.086 0.276 1.00 96.19 94 ALA A CA 1
ATOM 696 C C . ALA A 1 94 ? -0.949 12.208 -0.231 1.00 96.19 94 ALA A C 1
ATOM 698 O O . ALA A 1 94 ? 0.130 12.740 -0.486 1.00 96.19 94 ALA A O 1
ATOM 699 N N . MET A 1 95 ? -1.172 10.900 -0.416 1.00 96.44 95 MET A N 1
ATOM 700 C CA . MET A 1 95 ? -0.157 9.975 -0.934 1.00 96.44 95 MET A CA 1
ATOM 701 C C . MET A 1 95 ? 0.308 10.373 -2.334 1.00 96.44 95 MET A C 1
ATOM 703 O O . MET A 1 95 ? 1.505 10.456 -2.578 1.00 96.44 95 MET A O 1
ATOM 707 N N . ILE A 1 96 ? -0.634 10.670 -3.230 1.00 95.12 96 ILE A N 1
ATOM 708 C CA . ILE A 1 96 ? -0.341 11.056 -4.614 1.00 95.12 96 ILE A CA 1
ATOM 709 C C . ILE A 1 96 ? 0.343 12.424 -4.660 1.00 95.12 96 ILE A C 1
ATOM 711 O O . ILE A 1 96 ? 1.397 12.570 -5.275 1.00 95.12 96 ILE A O 1
ATOM 715 N N . GLY A 1 97 ? -0.235 13.427 -3.991 1.00 95.94 97 GLY A N 1
ATOM 716 C CA . GLY A 1 97 ? 0.286 14.795 -3.987 1.00 95.94 97 GLY A CA 1
ATOM 717 C C . GLY A 1 97 ? 1.642 14.929 -3.296 1.00 95.94 97 GLY A C 1
ATOM 718 O O . GLY A 1 97 ? 2.360 15.893 -3.539 1.00 95.94 97 GLY A O 1
ATOM 719 N N . ASN A 1 98 ? 2.013 13.952 -2.462 1.00 95.19 98 ASN A N 1
ATOM 720 C CA . ASN A 1 98 ? 3.272 13.931 -1.726 1.00 95.19 98 ASN A CA 1
ATOM 721 C C . ASN A 1 98 ? 4.019 12.604 -1.912 1.00 95.19 98 ASN A C 1
ATOM 723 O O . ASN A 1 98 ? 4.619 12.096 -0.965 1.00 95.19 98 ASN A O 1
ATOM 727 N N . ALA A 1 99 ? 4.011 12.048 -3.126 1.00 93.94 99 ALA A N 1
ATOM 728 C CA . ALA A 1 99 ? 4.605 10.744 -3.433 1.00 93.94 99 ALA A CA 1
ATOM 729 C C . ALA A 1 99 ? 6.057 10.601 -2.936 1.00 93.94 99 ALA A C 1
ATOM 731 O O . ALA A 1 99 ? 6.439 9.559 -2.403 1.00 93.94 99 ALA A O 1
ATOM 732 N N . TRP A 1 100 ? 6.848 11.677 -3.011 1.00 93.69 100 TRP A N 1
ATOM 733 C CA . TRP A 1 100 ? 8.216 11.697 -2.487 1.00 93.69 100 TRP A CA 1
ATOM 734 C C . TRP A 1 100 ? 8.294 11.403 -0.978 1.00 93.69 100 TRP A C 1
ATOM 736 O O . TRP A 1 100 ? 9.205 10.703 -0.549 1.00 93.69 100 TRP A O 1
ATOM 746 N N . LEU A 1 101 ? 7.328 11.852 -0.167 1.00 92.56 101 LEU A N 1
ATOM 747 C CA . LEU A 1 101 ? 7.282 11.548 1.271 1.00 92.56 101 LEU A CA 1
ATOM 748 C C . LEU A 1 101 ? 6.912 10.086 1.567 1.00 92.56 101 LEU A C 1
ATOM 750 O O . LEU A 1 101 ? 7.124 9.624 2.688 1.00 92.56 101 LEU A O 1
ATOM 754 N N . ILE A 1 102 ? 6.372 9.352 0.589 1.00 91.38 102 ILE A N 1
ATOM 755 C CA . ILE A 1 102 ? 5.967 7.952 0.758 1.00 91.38 102 ILE A CA 1
ATOM 756 C C . ILE A 1 102 ? 7.159 6.999 0.648 1.00 91.38 102 ILE A C 1
ATOM 758 O O . ILE A 1 102 ? 7.253 6.055 1.438 1.00 91.38 102 ILE A O 1
ATOM 762 N N . ALA A 1 103 ? 8.063 7.224 -0.310 1.00 89.06 103 ALA A N 1
ATOM 763 C CA . ALA A 1 103 ? 9.201 6.326 -0.530 1.00 89.06 103 ALA A CA 1
ATOM 764 C C . ALA A 1 103 ? 10.542 7.019 -0.831 1.00 89.06 103 ALA A C 1
ATOM 766 O O . ALA A 1 103 ? 11.582 6.367 -0.751 1.00 89.06 103 ALA A O 1
ATOM 767 N N . GLY A 1 104 ? 10.557 8.318 -1.129 1.00 90.31 104 GLY A N 1
ATOM 768 C CA . GLY A 1 104 ? 11.755 9.048 -1.546 1.00 90.31 104 GLY A CA 1
ATOM 769 C C . GLY A 1 104 ? 12.087 8.866 -3.029 1.00 90.31 104 GLY A C 1
ATOM 770 O O . GLY A 1 104 ? 11.309 8.313 -3.807 1.00 90.31 104 GLY A O 1
ATOM 771 N N . SER A 1 105 ? 13.249 9.363 -3.444 1.00 87.31 105 SER A N 1
ATOM 772 C CA . SER A 1 105 ? 13.656 9.391 -4.854 1.00 87.31 105 SER A CA 1
ATOM 773 C C . SER A 1 105 ? 14.085 8.017 -5.382 1.00 87.31 105 SER A C 1
ATOM 775 O O . SER A 1 105 ? 14.713 7.236 -4.666 1.00 87.31 105 SER A O 1
ATOM 777 N N . GLY A 1 106 ? 13.789 7.738 -6.657 1.00 86.25 106 GLY A N 1
ATOM 778 C CA . GLY A 1 106 ? 14.235 6.522 -7.353 1.00 86.25 106 GLY A CA 1
ATOM 779 C C . GLY A 1 106 ? 13.539 5.234 -6.904 1.00 86.25 106 GLY A C 1
ATOM 780 O O . GLY A 1 106 ? 13.992 4.137 -7.235 1.00 86.25 106 GLY A O 1
ATOM 781 N N . ARG A 1 107 ? 12.461 5.344 -6.120 1.00 89.62 107 ARG A N 1
ATOM 782 C CA . ARG A 1 107 ? 11.664 4.212 -5.643 1.00 89.62 107 ARG A CA 1
ATOM 783 C C . ARG A 1 107 ? 10.409 4.068 -6.490 1.00 89.62 107 ARG A C 1
ATOM 785 O O . ARG A 1 107 ? 9.741 5.057 -6.773 1.00 89.62 107 ARG A O 1
ATOM 792 N N . LEU A 1 108 ? 10.062 2.818 -6.800 1.00 91.44 108 LEU A N 1
ATOM 793 C CA . LEU A 1 108 ? 8.907 2.467 -7.629 1.00 91.44 108 LEU A CA 1
ATOM 794 C C . LEU A 1 108 ? 7.621 3.177 -7.189 1.00 91.44 108 LEU A C 1
ATOM 796 O O . LEU A 1 108 ? 6.921 3.714 -8.035 1.00 91.44 108 LEU A O 1
ATOM 800 N N . ASP A 1 109 ? 7.334 3.213 -5.885 1.00 94.06 109 ASP A N 1
ATOM 801 C CA . ASP A 1 109 ? 6.137 3.866 -5.338 1.00 94.06 109 ASP A CA 1
ATOM 802 C C . ASP A 1 109 ? 6.019 5.328 -5.793 1.00 94.06 109 ASP A C 1
ATOM 804 O O . ASP A 1 109 ? 4.978 5.751 -6.296 1.00 94.06 109 ASP A O 1
ATOM 808 N N . THR A 1 110 ? 7.110 6.085 -5.645 1.00 94.31 110 THR A N 1
ATOM 809 C CA . THR A 1 110 ? 7.188 7.499 -6.021 1.00 94.31 110 THR A CA 1
ATOM 810 C C . THR A 1 110 ? 6.989 7.669 -7.521 1.00 94.31 110 THR A C 1
ATOM 812 O O . THR A 1 110 ? 6.188 8.498 -7.950 1.00 94.31 110 THR A O 1
ATOM 815 N N . ASP A 1 111 ? 7.675 6.850 -8.316 1.00 93.75 111 ASP A N 1
ATOM 816 C CA . ASP A 1 111 ? 7.687 6.979 -9.773 1.00 93.75 111 ASP A CA 1
ATOM 817 C C . ASP A 1 111 ? 6.355 6.549 -10.401 1.00 93.75 111 ASP A C 1
ATOM 819 O O . ASP A 1 111 ? 5.874 7.186 -11.337 1.00 93.75 111 ASP A O 1
ATOM 823 N N . LEU A 1 112 ? 5.710 5.513 -9.853 1.00 94.62 112 LEU A N 1
ATOM 824 C CA . LEU A 1 112 ? 4.376 5.078 -10.265 1.00 94.62 112 LEU A CA 1
ATOM 825 C C . LEU A 1 112 ? 3.312 6.123 -9.938 1.00 94.62 112 LEU A C 1
ATOM 827 O O . LEU A 1 112 ? 2.461 6.401 -10.780 1.00 94.62 112 LEU A O 1
ATOM 831 N N . MET A 1 113 ? 3.343 6.710 -8.738 1.00 95.56 113 MET A N 1
ATOM 832 C CA . MET A 1 113 ? 2.377 7.749 -8.368 1.00 95.56 113 MET A CA 1
ATOM 833 C C . MET A 1 113 ? 2.578 9.027 -9.194 1.00 95.56 113 MET A C 1
ATOM 835 O O . MET A 1 113 ? 1.592 9.636 -9.611 1.00 95.56 113 MET A O 1
ATOM 839 N N . ALA A 1 114 ? 3.828 9.389 -9.505 1.00 92.69 114 ALA A N 1
ATOM 840 C CA . ALA A 1 114 ? 4.141 10.502 -10.399 1.00 92.69 114 ALA A CA 1
ATOM 841 C C . ALA A 1 114 ? 3.649 10.245 -11.837 1.00 92.69 114 ALA A C 1
ATOM 843 O O . ALA A 1 114 ? 2.979 11.095 -12.423 1.00 92.69 114 ALA A O 1
ATOM 844 N N . ALA A 1 115 ? 3.914 9.058 -12.392 1.00 91.81 115 ALA A N 1
ATOM 845 C CA . ALA A 1 115 ? 3.476 8.686 -13.740 1.00 91.81 115 ALA A CA 1
ATOM 846 C C . ALA A 1 115 ? 1.957 8.452 -13.846 1.00 91.81 115 ALA A C 1
ATOM 848 O O . ALA A 1 115 ? 1.362 8.641 -14.906 1.00 91.81 115 ALA A O 1
ATOM 849 N N . GLY A 1 116 ? 1.313 8.048 -12.750 1.00 89.69 116 GLY A N 1
ATOM 850 C CA . GLY A 1 116 ? -0.106 7.702 -12.701 1.00 89.69 116 GLY A CA 1
ATOM 851 C C . GLY A 1 116 ? -1.068 8.883 -12.846 1.00 89.69 116 GLY A C 1
ATOM 852 O O . GLY A 1 116 ? -2.268 8.650 -13.008 1.00 89.69 116 GLY A O 1
ATOM 853 N N . ALA A 1 117 ? -0.574 10.127 -12.795 1.00 86.44 117 ALA A N 1
ATOM 854 C CA . ALA A 1 117 ? -1.357 11.357 -12.960 1.00 86.44 117 ALA A CA 1
ATOM 855 C C . ALA A 1 117 ? -2.631 11.397 -12.088 1.00 86.44 117 ALA A C 1
ATOM 857 O O . ALA A 1 117 ? -3.716 11.726 -12.559 1.00 86.44 117 ALA A O 1
ATOM 858 N N . GLY A 1 118 ? -2.512 11.005 -10.816 1.00 89.06 118 GLY A N 1
ATOM 859 C CA . GLY A 1 118 ? -3.639 10.992 -9.875 1.00 89.06 118 GLY A CA 1
ATOM 860 C C . GLY A 1 118 ? -4.442 9.692 -9.806 1.00 89.06 118 GLY A C 1
ATOM 861 O O . GLY A 1 118 ? -5.339 9.578 -8.973 1.00 89.06 118 GLY A O 1
ATOM 862 N N . ARG A 1 119 ? -4.111 8.697 -10.635 1.00 92.38 119 ARG A N 1
ATOM 863 C CA . ARG A 1 119 ? -4.900 7.460 -10.783 1.00 92.38 119 ARG A CA 1
ATOM 864 C C . ARG A 1 119 ? -4.276 6.229 -10.140 1.00 92.38 119 ARG A C 1
ATOM 866 O O . ARG A 1 119 ? -4.857 5.151 -10.209 1.00 92.38 119 ARG A O 1
ATOM 873 N N . ILE A 1 120 ? -3.091 6.371 -9.554 1.00 95.88 120 ILE A N 1
ATOM 874 C CA . ILE A 1 120 ? -2.324 5.267 -8.980 1.00 95.88 120 ILE A CA 1
ATOM 875 C C . ILE A 1 120 ? -1.907 5.655 -7.568 1.00 95.88 120 ILE A C 1
ATOM 877 O O . ILE A 1 120 ? -1.337 6.723 -7.364 1.00 95.88 120 ILE A O 1
ATOM 881 N N . VAL A 1 121 ? -2.159 4.766 -6.613 1.00 97.38 121 VAL A N 1
ATOM 882 C CA . VAL A 1 121 ? -1.501 4.740 -5.304 1.00 97.38 121 VAL A CA 1
ATOM 883 C C . VAL A 1 121 ? -0.644 3.489 -5.257 1.00 97.38 121 VAL A C 1
ATOM 885 O O . VAL A 1 121 ? -1.1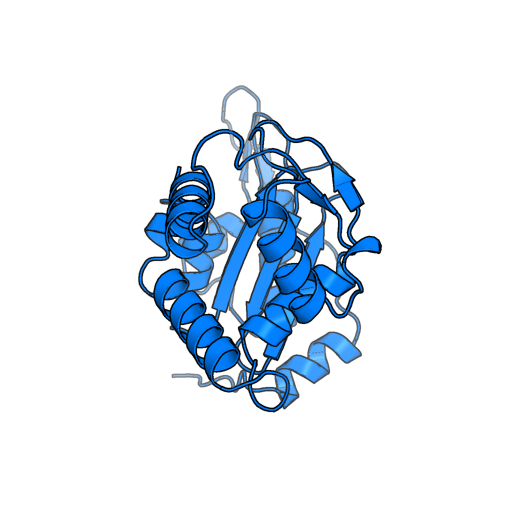27 2.409 -5.584 1.00 97.38 121 VAL A O 1
ATOM 888 N N . ALA A 1 122 ? 0.609 3.616 -4.834 1.00 96.00 122 ALA A N 1
ATOM 889 C CA . ALA A 1 122 ? 1.528 2.492 -4.730 1.00 96.00 122 ALA A CA 1
ATOM 890 C C . ALA A 1 122 ? 2.262 2.522 -3.391 1.00 96.00 122 ALA A C 1
ATOM 892 O O . ALA A 1 122 ? 2.668 3.585 -2.913 1.00 96.00 122 ALA A O 1
ATOM 893 N N . LYS A 1 123 ? 2.429 1.344 -2.790 1.00 94.25 123 LYS A N 1
ATOM 894 C CA . LYS A 1 123 ? 3.261 1.181 -1.604 1.00 94.25 123 LYS A CA 1
ATOM 895 C C . LYS A 1 123 ? 3.940 -0.183 -1.585 1.00 94.25 123 LYS A C 1
ATOM 897 O O . LYS A 1 123 ? 3.283 -1.225 -1.535 1.00 94.25 123 LYS A O 1
ATOM 902 N N . GLY A 1 124 ? 5.265 -0.156 -1.553 1.00 90.94 124 GLY A N 1
ATOM 903 C CA . GLY A 1 124 ? 6.103 -1.309 -1.285 1.00 90.94 124 GLY A CA 1
ATOM 904 C C . GLY A 1 124 ? 6.111 -1.642 0.204 1.00 90.94 124 GLY A C 1
ATOM 905 O O . GLY A 1 124 ? 6.118 -0.744 1.058 1.00 90.94 124 GLY A O 1
ATOM 906 N N . GLY A 1 125 ? 6.123 -2.934 0.507 1.00 83.31 125 GLY A N 1
ATOM 907 C CA . GLY A 1 125 ? 6.325 -3.485 1.843 1.00 83.31 125 GLY A CA 1
ATOM 908 C C . GLY A 1 125 ? 7.693 -4.152 1.981 1.00 83.31 125 GLY A C 1
ATOM 909 O O . GLY A 1 125 ? 8.439 -4.307 1.009 1.00 83.31 125 GLY A O 1
ATOM 910 N N . ALA A 1 126 ? 8.024 -4.565 3.202 1.00 76.44 126 ALA A N 1
ATOM 911 C CA . ALA A 1 126 ? 9.204 -5.382 3.446 1.00 76.44 126 ALA A CA 1
ATOM 912 C C . ALA A 1 126 ? 9.108 -6.729 2.705 1.00 76.44 126 ALA A C 1
ATOM 914 O O . ALA A 1 126 ? 8.026 -7.208 2.351 1.00 76.44 126 ALA A O 1
ATOM 915 N N . SER A 1 127 ? 10.263 -7.351 2.465 1.00 78.31 127 SER A N 1
ATOM 916 C CA . SER A 1 127 ? 10.349 -8.735 1.983 1.00 78.31 127 SER A CA 1
ATOM 917 C C . SER A 1 127 ? 9.553 -9.017 0.699 1.00 78.31 127 SER A C 1
ATOM 919 O O . SER A 1 127 ? 8.915 -10.057 0.574 1.00 78.31 127 SER A O 1
ATOM 921 N N . GLY A 1 128 ? 9.584 -8.101 -0.269 1.00 86.19 128 GLY A N 1
ATOM 922 C CA . GLY A 1 128 ? 9.131 -8.362 -1.642 1.00 86.19 128 GLY A CA 1
ATOM 923 C C . GLY A 1 128 ? 7.633 -8.188 -1.881 1.00 86.19 128 GLY A C 1
ATOM 924 O O . GLY A 1 128 ? 7.125 -8.708 -2.874 1.00 86.19 128 GLY A O 1
ATOM 925 N N . VAL A 1 129 ? 6.935 -7.482 -0.985 1.00 91.38 129 VAL A N 1
ATOM 926 C CA . VAL A 1 129 ? 5.522 -7.111 -1.146 1.00 91.38 129 VAL A CA 1
ATOM 927 C C . VAL A 1 129 ? 5.398 -5.794 -1.910 1.00 91.38 129 VAL A C 1
ATOM 929 O O . VAL A 1 129 ? 6.105 -4.833 -1.612 1.00 91.38 129 VAL A O 1
ATOM 932 N N . GLN A 1 130 ? 4.453 -5.722 -2.842 1.00 94.44 130 GLN A N 1
ATOM 933 C CA . GLN A 1 130 ? 4.021 -4.476 -3.471 1.00 94.44 130 GLN A CA 1
ATOM 934 C C . GLN A 1 130 ? 2.503 -4.453 -3.574 1.00 94.44 130 GLN A C 1
ATOM 936 O O . GLN A 1 130 ? 1.912 -5.390 -4.107 1.00 94.44 130 GLN A O 1
ATOM 941 N N . CYS A 1 131 ? 1.890 -3.361 -3.125 1.00 96.94 131 CYS A N 1
ATOM 942 C CA . CYS A 1 131 ? 0.462 -3.123 -3.290 1.00 96.94 131 CYS A CA 1
ATOM 943 C C . CYS A 1 131 ? 0.218 -1.873 -4.135 1.00 96.94 131 CYS A C 1
ATOM 945 O O . CYS A 1 131 ? 0.954 -0.884 -4.039 1.00 96.94 131 CYS A O 1
ATOM 947 N N . ILE A 1 132 ? -0.814 -1.9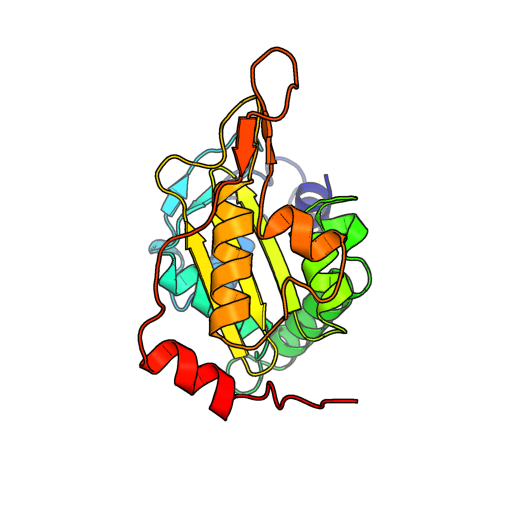31 -4.974 1.00 97.62 132 ILE A N 1
ATOM 948 C CA . ILE A 1 132 ? -1.234 -0.848 -5.858 1.00 97.62 132 ILE A CA 1
ATOM 949 C C . ILE A 1 132 ? -2.751 -0.735 -5.832 1.00 97.62 132 ILE A C 1
ATOM 951 O O . ILE A 1 132 ? -3.463 -1.730 -5.947 1.00 97.62 132 ILE A O 1
ATOM 955 N N . GLY A 1 133 ? -3.232 0.497 -5.729 1.00 97.62 133 GLY A N 1
ATOM 956 C CA . GLY A 1 133 ? -4.607 0.869 -6.015 1.00 97.62 133 GLY A CA 1
ATOM 957 C C . GLY A 1 133 ? -4.655 1.670 -7.309 1.00 97.62 133 GLY A C 1
ATOM 958 O O . GLY A 1 133 ? -3.901 2.629 -7.474 1.00 97.62 133 GLY A O 1
ATOM 959 N N . LEU A 1 134 ? -5.548 1.285 -8.210 1.00 95.94 134 LEU A N 1
ATOM 960 C CA . LEU A 1 134 ? -5.845 1.993 -9.446 1.00 95.94 134 LEU A CA 1
ATOM 961 C C . LEU A 1 134 ? -7.220 2.659 -9.361 1.00 95.94 134 LEU A C 1
ATOM 963 O O . LEU A 1 134 ? -8.135 2.170 -8.689 1.00 95.94 134 LEU A O 1
ATOM 967 N N . GLU A 1 135 ? -7.372 3.772 -10.075 1.00 89.81 135 GLU A N 1
ATOM 968 C CA . GLU A 1 135 ? -8.682 4.345 -10.376 1.00 89.81 135 GLU A CA 1
ATOM 969 C C . GLU A 1 135 ? -9.616 3.267 -10.956 1.00 89.81 135 GLU A C 1
ATOM 971 O O . GLU A 1 135 ? -9.168 2.313 -11.594 1.00 89.81 135 GLU A O 1
ATOM 976 N N . GLY A 1 136 ? -10.912 3.373 -10.661 1.00 87.94 136 GLY A N 1
ATOM 977 C CA . GLY A 1 136 ? -11.874 2.325 -11.009 1.00 87.94 136 GLY A CA 1
ATOM 978 C C . GLY A 1 136 ? -12.008 1.213 -9.966 1.00 87.94 136 GLY A C 1
ATOM 979 O O . GLY A 1 136 ? -12.760 0.269 -10.184 1.00 87.94 136 GLY A O 1
ATOM 980 N N . GLY A 1 137 ? -11.332 1.330 -8.816 1.00 91.50 137 GLY A N 1
ATOM 981 C CA . GLY A 1 137 ? -11.499 0.390 -7.704 1.00 91.50 137 GLY A CA 1
ATOM 982 C C . GLY A 1 137 ? -10.790 -0.939 -7.942 1.00 91.50 137 GLY A C 1
ATOM 983 O O . GLY A 1 137 ? -11.271 -1.985 -7.518 1.00 91.50 137 GLY A O 1
ATOM 984 N N . ILE A 1 138 ? -9.652 -0.908 -8.637 1.00 93.56 138 ILE A N 1
ATOM 985 C CA . ILE A 1 138 ? -8.857 -2.101 -8.927 1.00 93.56 138 ILE A CA 1
ATOM 986 C C . ILE A 1 138 ? -7.649 -2.110 -8.006 1.00 93.56 138 ILE A C 1
ATOM 988 O O . ILE A 1 138 ? -6.905 -1.137 -7.919 1.00 93.56 138 ILE A O 1
ATOM 992 N N . GLY A 1 139 ? -7.459 -3.224 -7.314 1.00 96.38 139 GLY A N 1
ATOM 993 C CA . GLY A 1 139 ? -6.324 -3.441 -6.438 1.00 96.38 139 GLY A CA 1
ATOM 994 C C . GLY A 1 139 ? -5.421 -4.534 -6.978 1.00 96.38 139 GLY A C 1
ATOM 995 O O . GLY A 1 139 ? -5.890 -5.536 -7.514 1.00 96.38 139 GLY A O 1
ATOM 996 N N . ILE A 1 140 ? -4.119 -4.340 -6.828 1.00 96.19 140 ILE A N 1
ATOM 997 C CA . ILE A 1 140 ? -3.087 -5.301 -7.205 1.00 96.19 140 ILE A CA 1
ATOM 998 C C . ILE A 1 140 ? -2.210 -5.507 -5.977 1.00 96.19 140 ILE A C 1
ATOM 1000 O O . ILE A 1 140 ? -1.789 -4.542 -5.341 1.00 96.19 140 ILE A O 1
ATOM 1004 N N . ALA A 1 141 ? -1.909 -6.760 -5.664 1.00 96.12 141 ALA A N 1
ATOM 1005 C CA . ALA A 1 141 ? -0.910 -7.114 -4.673 1.00 96.12 141 ALA A CA 1
ATOM 1006 C C . ALA A 1 141 ? 0.009 -8.184 -5.253 1.00 96.12 141 ALA A C 1
ATOM 1008 O O . ALA A 1 141 ? -0.448 -9.134 -5.890 1.00 96.12 141 ALA A O 1
ATOM 1009 N N . LEU A 1 142 ? 1.305 -8.016 -5.029 1.00 93.25 142 LEU A N 1
ATOM 1010 C CA . LEU A 1 142 ? 2.344 -8.924 -5.480 1.00 93.25 142 LEU A CA 1
ATOM 1011 C C . LEU A 1 142 ? 3.244 -9.279 -4.301 1.00 93.25 142 LEU A C 1
ATOM 1013 O O . LEU A 1 142 ? 3.593 -8.416 -3.496 1.00 93.25 142 LEU A O 1
ATOM 1017 N N . LYS A 1 143 ? 3.630 -10.551 -4.224 1.00 92.06 143 LYS A N 1
ATOM 1018 C CA . LYS A 1 143 ? 4.593 -11.076 -3.262 1.00 92.06 143 LYS A CA 1
ATOM 1019 C C . LYS A 1 143 ? 5.625 -11.902 -4.017 1.00 92.06 143 LYS A C 1
ATOM 1021 O O . LYS A 1 143 ? 5.264 -12.821 -4.742 1.00 92.06 143 LYS A O 1
ATOM 1026 N N . ILE A 1 144 ? 6.896 -11.582 -3.818 1.00 89.50 144 ILE A N 1
ATOM 1027 C CA . ILE A 1 144 ? 8.005 -12.468 -4.177 1.00 89.50 144 ILE A CA 1
ATOM 1028 C C . ILE A 1 144 ? 8.315 -13.336 -2.954 1.00 89.50 144 ILE A C 1
ATOM 1030 O O . ILE A 1 144 ? 8.592 -12.795 -1.882 1.00 89.50 144 ILE A O 1
ATOM 1034 N N . GLU A 1 145 ? 8.222 -14.661 -3.092 1.00 87.38 145 GLU A N 1
ATOM 1035 C CA . GLU A 1 145 ? 8.431 -15.605 -1.979 1.00 87.38 145 GLU A CA 1
ATOM 1036 C C . GLU A 1 145 ? 9.857 -15.533 -1.424 1.00 87.38 145 GLU A C 1
ATOM 1038 O O . GLU A 1 145 ? 10.027 -15.418 -0.212 1.00 87.38 145 GLU A O 1
ATOM 1043 N N . ASP A 1 146 ? 10.855 -15.440 -2.307 1.00 83.44 146 ASP A N 1
ATOM 1044 C CA . ASP A 1 146 ? 12.274 -15.266 -1.956 1.00 83.44 146 ASP A CA 1
ATOM 1045 C C . ASP A 1 146 ? 12.593 -13.891 -1.325 1.00 83.44 146 ASP A C 1
ATOM 1047 O O . ASP A 1 146 ? 13.725 -13.614 -0.925 1.00 83.44 146 ASP A O 1
ATOM 1051 N N . GLY A 1 147 ? 11.599 -13.001 -1.222 1.00 77.25 147 GLY A N 1
ATOM 1052 C CA . GLY A 1 147 ? 11.726 -11.684 -0.609 1.00 77.25 147 GLY A CA 1
ATOM 1053 C C . GLY A 1 147 ? 12.234 -10.581 -1.544 1.00 77.25 147 GLY A C 1
ATOM 1054 O O . GLY A 1 147 ? 12.183 -10.678 -2.768 1.00 77.25 147 GLY A O 1
ATOM 1055 N N . ALA A 1 148 ? 12.690 -9.471 -0.947 1.00 64.69 148 ALA A N 1
ATOM 1056 C CA . ALA A 1 148 ? 13.214 -8.294 -1.661 1.00 64.69 148 ALA A CA 1
ATOM 1057 C C . ALA A 1 148 ? 14.755 -8.236 -1.704 1.00 64.69 148 ALA A C 1
ATOM 1059 O O . ALA A 1 148 ? 15.321 -7.188 -2.030 1.00 64.69 148 ALA A O 1
ATOM 1060 N N . THR A 1 149 ? 15.445 -9.316 -1.333 1.00 53.53 149 THR A N 1
ATOM 1061 C CA . THR A 1 149 ? 16.866 -9.272 -0.974 1.00 53.53 149 THR A CA 1
ATOM 1062 C C . THR A 1 149 ? 17.810 -9.780 -2.055 1.00 53.53 149 THR A C 1
ATOM 1064 O O . THR A 1 149 ? 17.818 -10.952 -2.412 1.00 53.53 149 THR A O 1
ATOM 1067 N N . GLY A 1 150 ? 18.710 -8.881 -2.448 1.00 49.53 150 GLY A N 1
ATOM 1068 C CA . GLY A 1 150 ? 20.070 -9.160 -2.892 1.00 49.53 150 GLY A CA 1
ATOM 1069 C C . GLY A 1 150 ? 20.913 -7.891 -2.674 1.00 49.53 150 GLY A C 1
ATOM 1070 O O . GLY A 1 150 ? 20.423 -6.808 -2.991 1.00 49.53 150 GLY A O 1
ATOM 1071 N N . PRO A 1 151 ? 22.150 -7.956 -2.139 1.00 40.41 151 PRO A N 1
ATOM 1072 C CA . PRO A 1 151 ? 22.981 -6.768 -1.876 1.00 40.41 151 PRO A CA 1
ATOM 1073 C C . PRO A 1 151 ? 23.361 -5.976 -3.143 1.00 40.41 151 PRO A C 1
ATOM 1075 O O . PRO A 1 151 ? 23.741 -4.814 -3.045 1.00 40.41 151 PRO A O 1
ATOM 1078 N N . ALA A 1 152 ? 23.221 -6.578 -4.329 1.00 43.06 152 ALA A N 1
ATOM 1079 C CA . ALA A 1 152 ? 23.422 -5.921 -5.622 1.00 43.06 152 ALA A CA 1
ATOM 1080 C C . ALA A 1 152 ? 22.127 -5.342 -6.237 1.00 43.06 152 ALA A C 1
ATOM 1082 O O . ALA A 1 152 ? 22.204 -4.537 -7.163 1.00 43.06 152 ALA A O 1
ATOM 1083 N N . THR A 1 153 ? 20.946 -5.760 -5.759 1.00 52.91 153 THR A N 1
ATOM 1084 C CA . THR A 1 153 ? 19.652 -5.562 -6.443 1.00 52.91 153 THR A CA 1
ATOM 1085 C C . THR A 1 153 ? 18.417 -5.475 -5.507 1.00 52.91 153 THR A C 1
ATOM 1087 O O . THR A 1 153 ? 17.406 -6.132 -5.777 1.00 52.91 153 THR A O 1
ATOM 1090 N N . PRO A 1 154 ? 18.409 -4.683 -4.411 1.00 52.56 154 PRO A N 1
ATOM 1091 C CA . PRO A 1 154 ? 17.258 -4.651 -3.501 1.00 52.56 154 PRO A CA 1
ATOM 1092 C C . PRO A 1 154 ? 15.961 -4.219 -4.209 1.00 52.56 154 PRO A C 1
ATOM 1094 O O . PRO A 1 154 ? 15.923 -3.181 -4.867 1.00 52.56 154 PRO A O 1
ATOM 1097 N N . GLY A 1 155 ? 14.891 -5.011 -4.076 1.00 60.56 155 GLY A N 1
ATOM 1098 C CA . GLY A 1 155 ? 13.545 -4.691 -4.586 1.00 60.56 155 GLY A CA 1
ATOM 1099 C C . GLY A 1 155 ? 13.333 -4.783 -6.107 1.00 60.56 155 GLY A C 1
ATOM 1100 O O . GLY A 1 155 ? 12.216 -4.552 -6.573 1.00 60.56 155 GLY A O 1
ATOM 1101 N N . GLN A 1 156 ? 14.355 -5.151 -6.887 1.00 73.69 156 GLN A N 1
ATOM 1102 C CA . GLN A 1 156 ? 14.277 -5.183 -8.354 1.00 73.69 156 GLN A CA 1
ATOM 1103 C C . GLN A 1 156 ? 13.287 -6.221 -8.927 1.00 73.69 156 GLN A C 1
ATOM 1105 O O . GLN A 1 156 ? 12.546 -5.860 -9.841 1.00 73.69 156 GLN A O 1
ATOM 1110 N N . PRO A 1 157 ? 13.193 -7.472 -8.420 1.00 84.12 157 PRO A N 1
ATOM 1111 C CA . PRO A 1 157 ? 12.238 -8.449 -8.959 1.00 84.12 157 PRO A CA 1
ATOM 1112 C C . PRO A 1 157 ? 10.779 -8.046 -8.728 1.00 84.12 157 PRO A C 1
ATOM 1114 O O . PRO A 1 157 ? 9.947 -8.176 -9.629 1.00 84.12 157 PRO A O 1
ATOM 1117 N N . THR A 1 158 ? 10.475 -7.506 -7.543 1.00 89.00 158 THR A N 1
ATOM 1118 C CA . THR A 1 158 ? 9.150 -6.971 -7.209 1.00 89.00 158 THR A CA 1
ATOM 1119 C C . THR A 1 158 ? 8.795 -5.808 -8.133 1.00 89.00 158 THR A C 1
ATOM 1121 O O . THR A 1 158 ? 7.695 -5.787 -8.684 1.00 89.00 158 THR A O 1
ATOM 1124 N N . ALA A 1 159 ? 9.729 -4.878 -8.361 1.00 89.62 159 ALA A N 1
ATOM 1125 C CA . ALA A 1 159 ? 9.504 -3.735 -9.239 1.00 89.62 159 ALA A CA 1
ATOM 1126 C C . ALA A 1 159 ? 9.275 -4.144 -10.697 1.00 89.62 159 ALA A C 1
ATOM 1128 O O . ALA A 1 159 ? 8.275 -3.743 -11.291 1.00 89.62 159 ALA A O 1
ATOM 1129 N N . ALA A 1 160 ? 10.126 -5.014 -11.243 1.00 90.50 160 ALA A N 1
ATOM 1130 C CA . ALA A 1 160 ? 9.981 -5.498 -12.610 1.00 90.50 160 ALA A CA 1
ATOM 1131 C C . ALA A 1 160 ? 8.652 -6.234 -12.807 1.00 90.50 160 ALA A C 1
ATOM 1133 O O . ALA A 1 160 ? 7.921 -5.954 -13.756 1.00 90.50 160 ALA A O 1
ATOM 1134 N N . SER A 1 161 ? 8.296 -7.127 -11.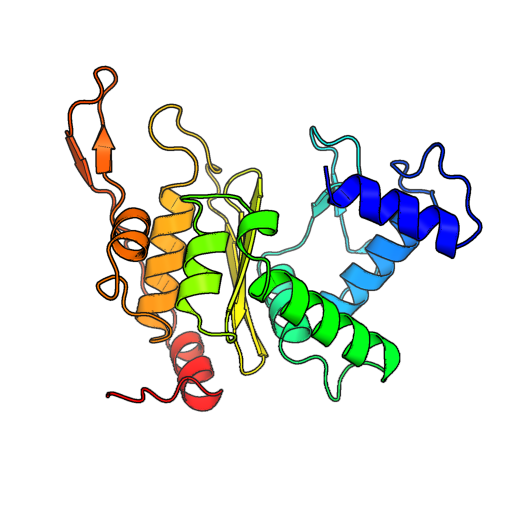879 1.00 92.56 161 SER A N 1
ATOM 1135 C CA . SER A 1 161 ? 7.045 -7.893 -11.956 1.00 92.56 161 SER A CA 1
ATOM 1136 C C . SER A 1 161 ? 5.814 -6.993 -11.849 1.00 92.56 161 SER A C 1
ATOM 1138 O O . SER A 1 161 ? 4.826 -7.197 -12.550 1.00 92.56 161 SER A O 1
ATOM 1140 N N . THR A 1 162 ? 5.896 -5.951 -11.023 1.00 93.56 162 THR A N 1
ATOM 1141 C CA . THR A 1 162 ? 4.854 -4.929 -10.906 1.00 93.56 162 THR A CA 1
ATOM 1142 C C . THR A 1 162 ? 4.684 -4.153 -12.211 1.00 93.56 162 THR A C 1
ATOM 1144 O O . THR A 1 162 ? 3.564 -4.009 -12.699 1.00 93.56 162 THR A O 1
ATOM 1147 N N . MET A 1 163 ? 5.785 -3.694 -12.810 1.00 93.50 163 MET A N 1
ATOM 1148 C CA . MET A 1 163 ? 5.759 -2.990 -14.094 1.00 93.50 163 MET A CA 1
ATOM 1149 C C . MET A 1 163 ? 5.166 -3.855 -15.206 1.00 93.50 163 MET A C 1
ATOM 1151 O O . MET A 1 163 ? 4.362 -3.370 -16.000 1.00 93.50 163 MET A O 1
ATOM 1155 N N . GLU A 1 164 ? 5.512 -5.141 -15.239 1.00 93.81 164 GLU A N 1
ATOM 1156 C CA . GLU A 1 164 ? 4.967 -6.074 -16.221 1.00 93.81 164 GLU A CA 1
ATOM 1157 C C . GLU A 1 164 ? 3.461 -6.299 -16.032 1.00 93.81 164 GLU A C 1
ATOM 1159 O O . GLU A 1 164 ? 2.711 -6.268 -17.009 1.00 93.81 164 GLU A O 1
ATOM 1164 N N . ALA A 1 165 ? 2.987 -6.431 -14.789 1.00 93.88 165 ALA A N 1
ATOM 1165 C CA . ALA A 1 165 ? 1.555 -6.521 -14.511 1.00 93.88 165 ALA A CA 1
ATOM 1166 C C . ALA A 1 165 ? 0.811 -5.262 -14.992 1.00 93.88 165 ALA A C 1
ATOM 1168 O O . ALA A 1 165 ? -0.182 -5.367 -15.711 1.00 93.88 165 ALA A O 1
ATOM 1169 N N . LEU A 1 166 ? 1.319 -4.066 -14.676 1.00 93.44 166 LEU A N 1
ATOM 1170 C CA . LEU A 1 166 ? 0.721 -2.799 -15.117 1.00 93.44 166 LEU A CA 1
ATOM 1171 C C . LEU A 1 166 ? 0.724 -2.648 -16.646 1.00 93.44 166 LEU A C 1
ATOM 1173 O O . LEU A 1 166 ? -0.256 -2.156 -17.213 1.00 93.44 166 LEU A O 1
ATOM 1177 N N . ARG A 1 167 ? 1.780 -3.120 -17.322 1.00 92.81 167 ARG A N 1
ATOM 1178 C CA . ARG A 1 167 ? 1.871 -3.152 -18.789 1.00 92.81 167 ARG A CA 1
ATOM 1179 C C . ARG A 1 167 ? 0.810 -4.068 -19.396 1.00 92.81 167 ARG A C 1
ATOM 1181 O O . ARG A 1 167 ? 0.108 -3.659 -20.320 1.00 92.81 167 ARG A O 1
ATOM 1188 N N . GLN A 1 168 ? 0.668 -5.292 -18.882 1.00 92.81 168 GLN A N 1
ATOM 1189 C CA . GLN A 1 168 ? -0.324 -6.259 -19.370 1.00 92.81 168 GLN A CA 1
ATOM 1190 C C . GLN A 1 168 ? -1.767 -5.803 -19.125 1.00 92.81 168 GLN A C 1
ATOM 1192 O O . GLN A 1 168 ? -2.649 -6.098 -19.931 1.00 92.81 168 GLN A O 1
ATOM 1197 N N . LEU A 1 169 ? -2.001 -5.058 -18.044 1.00 90.94 169 LEU A N 1
ATOM 1198 C CA . LEU A 1 169 ? -3.283 -4.415 -17.754 1.00 90.94 169 LEU A CA 1
ATOM 1199 C C . LEU A 1 169 ? -3.524 -3.145 -18.592 1.00 90.94 169 LEU A C 1
ATOM 1201 O O . LEU A 1 169 ? -4.635 -2.625 -18.608 1.00 90.94 169 LEU A O 1
ATOM 1205 N N . GLY A 1 170 ? -2.513 -2.653 -19.316 1.00 89.44 170 GLY A N 1
ATOM 1206 C CA . GLY A 1 170 ? -2.611 -1.453 -20.149 1.00 89.44 170 GLY A CA 1
ATOM 1207 C C . GLY A 1 170 ? -2.686 -0.144 -19.360 1.00 89.44 170 GLY A C 1
ATOM 1208 O O . GLY A 1 170 ? -3.147 0.853 -19.910 1.00 89.44 170 GLY A O 1
ATOM 1209 N N . VAL A 1 171 ? -2.251 -0.158 -18.098 1.00 89.62 171 VAL A N 1
ATOM 1210 C CA . VAL A 1 171 ? -2.316 0.975 -17.161 1.00 89.62 171 VAL A CA 1
ATOM 1211 C C . VAL A 1 171 ? -1.186 1.968 -17.422 1.00 89.62 171 VAL A C 1
ATOM 1213 O O . VAL A 1 171 ? -1.404 3.177 -17.421 1.00 89.62 171 VAL A O 1
ATOM 1216 N N . LEU A 1 172 ? 0.021 1.454 -17.671 1.00 86.06 172 LEU A N 1
ATOM 1217 C CA . LEU A 1 172 ? 1.208 2.239 -17.999 1.00 86.06 172 LEU A CA 1
ATOM 1218 C C . LEU A 1 172 ? 1.992 1.564 -19.122 1.00 86.06 172 LEU A C 1
ATOM 1220 O O . LEU A 1 172 ? 2.009 0.337 -19.234 1.00 86.06 172 LEU A O 1
ATOM 1224 N N . ASP A 1 173 ? 2.667 2.383 -19.925 1.00 81.69 173 ASP A N 1
ATOM 1225 C CA . ASP A 1 173 ? 3.718 1.922 -20.824 1.00 81.69 173 ASP A CA 1
ATOM 1226 C C . ASP A 1 173 ? 5.072 2.061 -20.110 1.00 81.69 173 ASP A C 1
ATOM 1228 O O . ASP A 1 173 ? 5.466 3.186 -19.785 1.00 81.69 173 ASP A O 1
ATOM 1232 N N . PRO A 1 174 ? 5.793 0.957 -19.844 1.00 77.62 174 PRO A N 1
ATOM 1233 C CA . PRO A 1 174 ? 7.123 1.007 -19.250 1.00 77.62 174 PRO A CA 1
ATOM 1234 C C . PRO A 1 174 ? 8.119 1.868 -20.025 1.00 77.62 174 PRO A C 1
ATOM 1236 O O . PRO A 1 174 ? 9.044 2.388 -19.415 1.00 77.62 174 PRO A O 1
ATOM 1239 N N . GLU A 1 175 ? 7.929 2.043 -21.336 1.00 79.94 175 GLU A N 1
ATOM 1240 C CA . GLU A 1 175 ? 8.790 2.878 -22.181 1.00 79.94 175 GLU A CA 1
ATOM 1241 C C . GLU A 1 175 ? 8.455 4.380 -22.081 1.00 79.94 175 GLU A C 1
ATOM 1243 O O . GLU A 1 175 ? 9.182 5.215 -22.617 1.00 79.94 175 GLU A O 1
ATOM 1248 N N . GLY A 1 176 ? 7.392 4.747 -21.354 1.00 78.25 176 GLY A N 1
ATOM 1249 C CA . GLY A 1 176 ? 6.907 6.125 -21.241 1.00 78.25 176 GLY A CA 1
ATOM 1250 C C . GLY A 1 176 ? 7.854 7.090 -20.517 1.00 78.25 176 GLY A C 1
ATOM 1251 O O . GLY A 1 176 ? 7.740 8.300 -20.697 1.00 78.25 176 GLY A O 1
ATOM 1252 N N . SER A 1 177 ? 8.803 6.590 -19.716 1.00 83.31 177 SER A N 1
ATOM 1253 C CA . SER A 1 177 ? 9.868 7.405 -19.117 1.00 83.31 177 SER A CA 1
ATOM 1254 C C . SER A 1 177 ? 11.101 6.570 -18.761 1.00 83.31 177 SER A C 1
ATOM 1256 O O . SER A 1 177 ? 11.037 5.350 -18.626 1.00 83.31 177 SER A O 1
ATOM 1258 N N . GLU A 1 178 ? 12.259 7.217 -18.600 1.00 83.88 178 GLU A N 1
ATOM 1259 C CA . GLU A 1 178 ? 13.471 6.554 -18.084 1.00 83.88 178 GLU A CA 1
ATOM 1260 C C . GLU A 1 178 ? 13.262 5.956 -16.688 1.00 83.88 178 GLU A C 1
ATOM 1262 O O . GLU A 1 178 ? 13.697 4.837 -16.401 1.00 83.88 178 GLU A O 1
ATOM 1267 N N . ASP A 1 179 ? 12.506 6.673 -15.863 1.00 85.38 179 ASP A N 1
ATOM 1268 C CA . ASP A 1 179 ? 12.161 6.285 -14.505 1.00 85.38 179 ASP A CA 1
ATOM 1269 C C . ASP A 1 179 ? 11.320 5.011 -14.439 1.00 85.38 179 ASP A C 1
ATOM 1271 O O . ASP A 1 179 ? 11.483 4.222 -13.518 1.00 85.38 179 ASP A O 1
ATOM 1275 N N . LEU A 1 180 ? 10.449 4.765 -15.416 1.00 88.69 180 LEU A N 1
ATOM 1276 C CA . LEU A 1 180 ? 9.687 3.520 -15.492 1.00 88.69 180 LEU A CA 1
ATOM 1277 C C . LEU A 1 180 ? 10.518 2.383 -16.104 1.00 88.69 180 LEU A C 1
ATOM 1279 O O . LEU A 1 180 ? 10.469 1.248 -15.616 1.00 88.69 180 LEU A O 1
ATOM 1283 N N . ARG A 1 181 ? 11.349 2.684 -17.112 1.00 88.06 181 ARG A N 1
ATOM 1284 C CA . ARG A 1 181 ? 12.229 1.695 -17.762 1.00 88.06 181 ARG A CA 1
ATOM 1285 C C . ARG A 1 181 ? 13.205 1.051 -16.781 1.00 88.06 181 ARG A C 1
ATOM 1287 O O . ARG A 1 181 ? 13.374 -0.169 -16.823 1.00 88.06 181 ARG A O 1
ATOM 1294 N N . ARG A 1 182 ? 13.802 1.830 -15.865 1.00 87.19 182 ARG A N 1
ATOM 1295 C CA . ARG A 1 182 ? 14.750 1.301 -14.858 1.00 87.19 182 ARG A CA 1
ATOM 1296 C C . ARG A 1 182 ? 14.124 0.244 -13.948 1.00 87.19 182 ARG A C 1
ATOM 1298 O O . ARG A 1 182 ? 14.810 -0.688 -13.537 1.00 87.19 182 ARG A O 1
ATOM 1305 N N . HIS A 1 183 ? 12.829 0.379 -13.655 1.00 89.44 183 HIS A N 1
ATOM 1306 C CA . HIS A 1 183 ? 12.088 -0.569 -12.823 1.00 89.44 183 HIS A CA 1
ATOM 1307 C C . HIS A 1 183 ? 11.633 -1.788 -13.609 1.00 89.44 183 HIS A C 1
ATOM 1309 O O . HIS A 1 183 ? 11.663 -2.893 -13.082 1.00 89.44 183 HIS A O 1
ATOM 1315 N N . ALA A 1 184 ? 11.227 -1.601 -14.864 1.00 89.25 184 ALA A N 1
ATOM 1316 C CA . ALA A 1 184 ? 10.743 -2.684 -15.712 1.00 89.25 184 ALA A CA 1
ATOM 1317 C C . ALA A 1 184 ? 11.858 -3.633 -16.171 1.00 89.25 184 ALA A C 1
ATOM 1319 O O . ALA A 1 184 ? 11.620 -4.827 -16.360 1.00 89.25 184 ALA A O 1
ATOM 1320 N N . ARG A 1 185 ? 13.073 -3.105 -16.367 1.00 85.62 185 ARG A N 1
ATOM 1321 C CA . ARG A 1 185 ? 14.227 -3.847 -16.898 1.00 85.62 185 ARG A CA 1
ATOM 1322 C C . ARG A 1 185 ? 15.467 -3.612 -16.034 1.00 85.62 185 ARG A C 1
ATOM 1324 O O . ARG A 1 185 ? 16.429 -2.990 -16.491 1.00 85.62 185 ARG A O 1
ATOM 1331 N N . PRO A 1 186 ? 15.458 -4.093 -14.782 1.00 82.75 186 PRO A N 1
ATOM 1332 C CA . PRO A 1 186 ? 16.559 -3.857 -13.866 1.00 82.75 186 PRO A CA 1
ATOM 1333 C C . PRO A 1 186 ? 17.874 -4.434 -14.405 1.00 82.75 186 PRO A C 1
ATOM 1335 O O . PRO A 1 186 ? 17.944 -5.595 -14.820 1.00 82.75 186 PRO A O 1
ATOM 1338 N N . THR A 1 187 ? 18.920 -3.608 -14.390 1.00 83.81 187 THR A N 1
ATOM 1339 C CA . THR A 1 187 ? 20.283 -3.999 -14.764 1.00 83.81 187 THR A CA 1
ATOM 1340 C C . THR A 1 187 ? 20.905 -4.879 -13.686 1.00 83.81 187 THR A C 1
ATOM 1342 O O . THR A 1 187 ? 21.027 -4.477 -12.528 1.00 83.81 187 THR A O 1
ATOM 1345 N N . LEU A 1 188 ? 21.367 -6.059 -14.089 1.00 83.00 188 LEU A N 1
ATOM 1346 C CA . LEU A 1 188 ? 22.140 -6.969 -13.260 1.00 83.00 188 LEU A CA 1
ATOM 1347 C C . LEU A 1 188 ? 23.604 -6.539 -13.276 1.00 83.00 188 LEU A C 1
ATOM 1349 O O . LEU A 1 188 ? 24.186 -6.308 -14.341 1.00 83.00 188 LEU A O 1
ATOM 1353 N N . ARG A 1 189 ? 24.206 -6.447 -12.090 1.00 84.25 189 ARG A N 1
ATOM 1354 C CA . ARG A 1 189 ? 25.615 -6.089 -11.922 1.00 84.25 189 ARG A CA 1
ATOM 1355 C C . ARG A 1 189 ? 26.355 -7.152 -11.126 1.00 84.25 189 ARG A C 1
ATOM 1357 O O . ARG A 1 189 ? 25.793 -7.744 -10.208 1.00 84.25 189 ARG A O 1
ATOM 1364 N N . ASP A 1 190 ? 27.615 -7.387 -11.476 1.00 84.38 190 ASP A N 1
ATOM 1365 C CA . ASP A 1 190 ? 28.497 -8.219 -10.662 1.00 84.38 190 ASP A CA 1
ATOM 1366 C C . ASP A 1 190 ? 28.973 -7.476 -9.397 1.00 84.38 190 ASP A C 1
ATOM 1368 O O . ASP A 1 190 ? 28.703 -6.291 -9.193 1.00 84.38 190 ASP A O 1
ATOM 1372 N N . ARG A 1 191 ? 29.738 -8.163 -8.540 1.00 82.50 191 ARG A N 1
ATOM 1373 C CA . ARG A 1 191 ? 30.335 -7.588 -7.315 1.00 82.50 191 ARG A CA 1
ATOM 1374 C C . ARG A 1 191 ? 31.304 -6.417 -7.557 1.00 82.50 191 ARG A C 1
ATOM 1376 O O . ARG A 1 191 ? 31.747 -5.799 -6.596 1.00 82.50 191 ARG A O 1
ATOM 1383 N N . HIS A 1 192 ? 31.676 -6.155 -8.809 1.00 86.19 192 HIS A N 1
ATOM 1384 C CA . HIS A 1 192 ? 32.522 -5.040 -9.234 1.00 86.19 192 HIS A CA 1
ATOM 1385 C C . HIS A 1 192 ? 31.705 -3.946 -9.942 1.00 86.19 192 HIS A C 1
ATOM 1387 O O . HIS A 1 192 ? 32.280 -3.083 -10.604 1.00 86.19 192 HIS A O 1
ATOM 1393 N N . SER A 1 193 ? 30.373 -3.981 -9.819 1.00 83.50 193 SER A N 1
ATOM 1394 C CA . SER A 1 193 ? 29.429 -3.043 -10.433 1.00 83.50 193 SER A CA 1
ATOM 1395 C C . SER A 1 193 ? 29.413 -3.054 -11.965 1.00 83.50 193 SER A C 1
ATOM 1397 O O . SER A 1 193 ? 28.809 -2.166 -12.577 1.00 83.50 193 SER A O 1
ATOM 1399 N N . ARG A 1 194 ? 30.026 -4.051 -12.612 1.00 87.94 194 ARG A N 1
ATOM 1400 C CA . ARG A 1 194 ? 29.980 -4.200 -14.071 1.00 87.94 194 ARG A CA 1
ATOM 1401 C C . ARG A 1 194 ? 28.631 -4.762 -14.475 1.00 87.94 194 ARG A C 1
ATOM 1403 O O . ARG A 1 194 ? 28.114 -5.658 -13.816 1.00 87.94 194 ARG A O 1
ATOM 1410 N N . GLU A 1 195 ? 28.072 -4.231 -15.551 1.00 88.62 195 GLU A N 1
ATOM 1411 C CA . GLU A 1 195 ? 26.828 -4.737 -16.119 1.00 88.62 195 GLU A CA 1
ATOM 1412 C C . GLU A 1 195 ? 27.037 -6.139 -16.698 1.00 88.62 195 GLU A C 1
ATOM 1414 O O . GLU A 1 195 ? 27.965 -6.366 -17.472 1.00 88.62 195 GLU A O 1
ATOM 1419 N N . ILE A 1 196 ? 26.178 -7.075 -16.295 1.00 88.94 196 ILE A N 1
ATOM 1420 C CA . ILE A 1 196 ? 26.219 -8.479 -16.728 1.00 88.94 196 ILE A CA 1
ATOM 1421 C C . ILE A 1 196 ? 24.911 -8.938 -17.387 1.00 88.94 196 ILE A C 1
ATOM 1423 O O . ILE A 1 196 ? 24.797 -10.096 -17.781 1.00 88.94 196 ILE A O 1
ATOM 1427 N N . GLY A 1 197 ? 23.920 -8.051 -17.510 1.00 86.50 197 GLY A N 1
ATOM 1428 C CA . GLY A 1 197 ? 22.652 -8.322 -18.185 1.00 86.50 197 GLY A CA 1
ATOM 1429 C C . GLY A 1 197 ? 21.476 -7.577 -17.558 1.00 86.50 197 GLY A C 1
ATOM 1430 O O . GLY A 1 197 ? 21.660 -6.635 -16.791 1.00 86.50 197 GLY A O 1
ATOM 1431 N N . HIS A 1 198 ? 20.258 -8.034 -17.853 1.00 83.56 198 HIS A N 1
ATOM 1432 C CA . HIS A 1 198 ? 19.023 -7.498 -17.275 1.00 83.56 198 HIS A CA 1
ATOM 1433 C C . HIS A 1 198 ? 18.079 -8.628 -16.874 1.00 83.56 198 HIS A C 1
ATOM 1435 O O . HIS A 1 198 ? 17.993 -9.644 -17.568 1.00 83.56 198 HIS A O 1
ATOM 1441 N N . ALA A 1 199 ? 17.329 -8.428 -15.792 1.00 81.75 199 ALA A N 1
ATOM 1442 C CA . ALA A 1 199 ? 16.227 -9.313 -15.438 1.00 81.75 199 ALA A CA 1
ATOM 1443 C C . ALA A 1 199 ? 14.933 -8.875 -16.139 1.00 81.75 199 ALA A C 1
ATOM 1445 O O . ALA A 1 199 ? 14.683 -7.686 -16.344 1.00 81.75 199 ALA A O 1
ATOM 1446 N N . ARG A 1 200 ? 14.110 -9.862 -16.511 1.00 83.94 200 ARG A N 1
ATOM 1447 C CA . ARG A 1 200 ? 12.770 -9.655 -17.070 1.00 83.94 200 ARG A CA 1
ATOM 1448 C C . ARG A 1 200 ? 11.776 -10.614 -16.412 1.00 83.94 200 ARG A C 1
ATOM 1450 O O . ARG A 1 200 ? 12.115 -11.789 -16.254 1.00 83.94 200 ARG A O 1
ATOM 1457 N N . PRO A 1 201 ? 10.568 -10.163 -16.055 1.00 88.75 201 PRO A N 1
ATOM 1458 C CA . PRO A 1 201 ? 9.523 -11.066 -15.595 1.00 88.75 201 PRO A CA 1
ATOM 1459 C C . PRO A 1 201 ? 9.039 -11.958 -16.742 1.00 88.75 201 PRO A C 1
ATOM 1461 O O . PRO A 1 201 ? 9.021 -11.543 -17.901 1.00 88.75 201 PRO A O 1
ATOM 1464 N N . MET A 1 202 ? 8.652 -13.190 -16.419 1.00 91.00 202 MET A N 1
ATOM 1465 C CA . MET A 1 202 ? 8.141 -14.163 -17.385 1.00 91.00 202 MET A CA 1
ATOM 1466 C C . MET A 1 202 ? 6.836 -14.763 -16.866 1.00 91.00 202 MET A C 1
ATOM 1468 O O . MET A 1 202 ? 6.825 -15.854 -16.303 1.00 91.00 202 MET A O 1
ATOM 1472 N N . PHE A 1 203 ? 5.739 -14.027 -17.023 1.00 91.69 203 PHE A N 1
ATOM 1473 C CA . PHE A 1 203 ? 4.399 -14.491 -16.674 1.00 91.69 203 PHE A CA 1
ATOM 1474 C C . PHE A 1 203 ? 3.346 -13.801 -17.544 1.00 91.69 203 PHE A C 1
ATOM 1476 O O . PHE A 1 203 ? 3.605 -12.758 -18.136 1.00 91.69 203 PHE A O 1
ATOM 1483 N N . GLU A 1 204 ? 2.145 -14.368 -17.580 1.00 92.56 204 GLU A N 1
ATOM 1484 C CA . GLU A 1 204 ? 0.970 -13.797 -18.238 1.00 92.56 204 GLU A CA 1
ATOM 1485 C C . GLU A 1 204 ? -0.182 -13.749 -17.235 1.00 92.56 204 GLU A C 1
ATOM 1487 O O . GLU A 1 204 ? -0.465 -14.735 -16.550 1.00 92.56 204 GLU A O 1
ATOM 1492 N N . LEU A 1 205 ? -0.858 -12.606 -17.139 1.00 91.00 205 LEU A N 1
ATOM 1493 C CA . LEU A 1 205 ? -2.051 -12.459 -16.317 1.00 91.00 205 LEU A CA 1
ATOM 1494 C C . LEU A 1 205 ? -3.216 -13.242 -16.932 1.00 91.00 205 LEU A C 1
ATOM 1496 O O . LEU A 1 205 ? -3.418 -13.260 -18.148 1.00 91.00 205 LEU A O 1
ATOM 1500 N N . GLY A 1 206 ? -4.038 -13.856 -16.079 1.00 88.44 206 GLY A N 1
ATOM 1501 C CA . GLY A 1 206 ? -5.265 -14.521 -16.515 1.00 88.44 206 GLY A CA 1
ATOM 1502 C C . GLY A 1 206 ? -6.225 -13.558 -17.231 1.00 88.44 206 GLY A C 1
ATOM 1503 O O . GLY A 1 206 ? -6.291 -12.369 -16.915 1.00 88.44 206 GLY A O 1
ATOM 1504 N N . GLY A 1 207 ? -7.009 -14.069 -18.187 1.00 75.81 207 GLY A N 1
ATOM 1505 C CA . GLY A 1 207 ? -7.896 -13.251 -19.032 1.00 75.81 207 GLY A CA 1
ATOM 1506 C C . GLY A 1 207 ? -8.902 -12.386 -18.258 1.00 75.81 207 GLY A C 1
ATOM 1507 O O . GLY A 1 207 ? -9.145 -11.245 -18.644 1.00 75.81 207 GLY A O 1
ATOM 1508 N N . ALA A 1 208 ? -9.416 -12.883 -17.129 1.00 68.81 208 ALA A N 1
ATOM 1509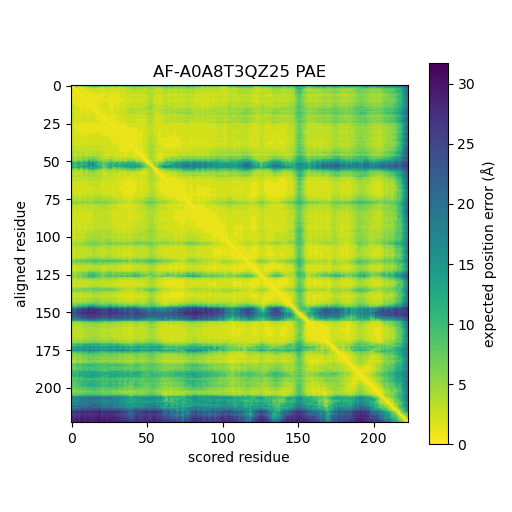 C CA . ALA A 1 208 ? -10.334 -12.141 -16.263 1.00 68.81 208 ALA A CA 1
ATOM 1510 C C . ALA A 1 208 ? -9.707 -10.857 -15.682 1.00 68.81 208 ALA A C 1
ATOM 1512 O O . ALA A 1 208 ? -10.370 -9.823 -15.625 1.00 68.81 208 ALA A O 1
ATOM 1513 N N . ALA A 1 209 ? -8.417 -10.889 -15.324 1.00 71.19 209 ALA A N 1
ATOM 1514 C CA . ALA A 1 209 ? -7.713 -9.727 -14.781 1.00 71.19 209 ALA A CA 1
ATOM 1515 C C . ALA A 1 209 ? -7.567 -8.608 -15.826 1.00 71.19 209 ALA A C 1
ATOM 1517 O O . ALA A 1 209 ? -7.765 -7.435 -15.519 1.00 71.19 209 ALA A O 1
ATOM 1518 N N . ARG A 1 210 ? -7.284 -8.972 -17.085 1.00 71.62 210 ARG A N 1
ATOM 1519 C CA . ARG A 1 210 ? -7.168 -8.009 -18.193 1.00 71.62 210 ARG A CA 1
ATOM 1520 C C . ARG A 1 210 ? -8.505 -7.362 -18.555 1.00 71.62 210 ARG A C 1
ATOM 1522 O O . ARG A 1 210 ? -8.532 -6.181 -18.891 1.00 71.62 210 ARG A O 1
ATOM 1529 N N . HIS A 1 211 ? -9.603 -8.110 -18.463 1.00 61.16 211 HIS A N 1
ATOM 1530 C CA . HIS A 1 211 ? -10.935 -7.591 -18.770 1.00 61.16 211 HIS A CA 1
ATOM 1531 C C . HIS A 1 211 ? -11.418 -6.572 -17.725 1.00 61.16 211 HIS A C 1
ATOM 1533 O O . HIS A 1 211 ? -11.931 -5.522 -18.100 1.00 61.16 211 HIS A O 1
ATOM 1539 N N . ALA A 1 212 ? -11.171 -6.832 -16.434 1.00 63.53 212 ALA A N 1
ATOM 1540 C CA . ALA A 1 212 ? -11.602 -5.964 -15.334 1.00 63.53 212 ALA A CA 1
ATOM 1541 C C . ALA A 1 212 ? -11.088 -4.514 -15.457 1.00 63.53 212 ALA A C 1
ATOM 1543 O O . ALA A 1 212 ? -11.833 -3.568 -15.201 1.00 63.53 212 ALA A O 1
ATOM 1544 N N . VAL A 1 213 ? -9.842 -4.324 -15.909 1.00 63.47 213 VAL A N 1
ATOM 1545 C CA . VAL A 1 213 ? -9.248 -2.987 -16.113 1.00 63.47 213 VAL A CA 1
ATOM 1546 C C . VAL A 1 213 ? -9.816 -2.280 -17.343 1.00 63.47 213 VAL A C 1
ATOM 1548 O O . VAL A 1 213 ? -10.049 -1.073 -17.314 1.00 63.47 213 VAL A O 1
ATOM 1551 N N . GLN A 1 214 ? -10.104 -3.023 -18.413 1.00 60.91 214 GLN A N 1
ATOM 1552 C CA . GLN A 1 214 ? -10.683 -2.458 -19.635 1.00 60.91 214 GLN A CA 1
ATOM 1553 C C . GLN A 1 214 ? -12.115 -1.954 -19.417 1.00 60.91 214 GLN A C 1
ATOM 1555 O O . GLN A 1 214 ? -12.497 -0.936 -19.990 1.00 60.91 214 GLN A O 1
ATOM 1560 N N . THR A 1 215 ? -12.887 -2.625 -18.560 1.00 57.09 215 THR A N 1
ATOM 1561 C CA . THR A 1 215 ? -14.250 -2.215 -18.190 1.00 57.09 215 THR A CA 1
ATOM 1562 C C . THR A 1 215 ? -14.295 -1.135 -17.102 1.00 57.09 215 THR A C 1
ATOM 1564 O O . THR A 1 215 ? -15.304 -0.448 -16.979 1.00 57.09 215 THR A O 1
ATOM 1567 N N . GLY A 1 216 ? -13.223 -0.979 -16.315 1.00 54.00 216 GLY A N 1
ATOM 1568 C CA . GLY A 1 216 ? -13.185 -0.180 -15.081 1.00 54.00 216 GLY A CA 1
ATOM 1569 C C . GLY A 1 216 ? -12.611 1.241 -15.173 1.00 54.00 216 GLY A C 1
ATOM 1570 O O . GLY A 1 216 ? -12.513 1.881 -14.138 1.00 54.00 216 GLY A O 1
ATOM 1571 N N . ALA A 1 217 ? -12.284 1.758 -16.365 1.00 50.56 217 ALA A N 1
ATOM 1572 C CA . ALA A 1 217 ? -11.654 3.073 -16.611 1.00 50.56 217 ALA A CA 1
ATOM 1573 C C . ALA A 1 217 ? -10.111 3.112 -16.542 1.00 50.56 217 ALA A C 1
ATOM 1575 O O . ALA A 1 217 ? -9.506 3.757 -15.698 1.00 50.56 217 ALA A O 1
ATOM 1576 N N . PHE A 1 218 ? -9.467 2.538 -17.558 1.00 47.19 218 PHE A N 1
ATOM 1577 C CA . PHE A 1 218 ? -8.234 3.089 -18.139 1.0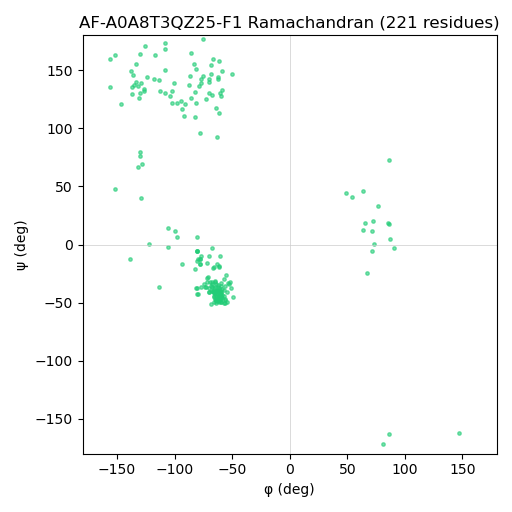0 47.19 218 PHE A CA 1
ATOM 1578 C C . PHE A 1 218 ? -8.441 3.182 -19.660 1.00 47.19 218 PHE A C 1
ATOM 1580 O O . PHE A 1 218 ? -7.896 2.412 -20.450 1.00 47.19 218 PHE A O 1
ATOM 1587 N N . SER A 1 219 ? -9.319 4.095 -20.092 1.00 43.84 219 SER A N 1
ATOM 1588 C CA . SER A 1 219 ? -9.442 4.423 -21.516 1.00 43.84 219 SER A CA 1
ATOM 1589 C C . SER A 1 219 ? -8.118 5.032 -21.977 1.00 43.84 219 SER A C 1
ATOM 1591 O O . SER A 1 219 ? -7.683 6.065 -21.462 1.00 43.84 219 SER A O 1
ATOM 1593 N N . ARG A 1 220 ? -7.449 4.370 -22.925 1.00 43.56 220 ARG A N 1
ATOM 1594 C CA . ARG A 1 220 ? -6.237 4.874 -23.576 1.00 43.56 220 ARG A CA 1
ATOM 1595 C C . ARG A 1 220 ? -6.579 6.153 -24.344 1.00 43.56 220 ARG A C 1
ATOM 1597 O O . ARG A 1 220 ? -6.925 6.082 -25.520 1.00 43.56 220 ARG A O 1
ATOM 1604 N N . HIS A 1 221 ? -6.430 7.322 -23.731 1.00 36.47 221 HIS A N 1
ATOM 1605 C CA . HIS A 1 221 ? -6.276 8.540 -24.516 1.00 36.47 221 HIS A CA 1
ATOM 1606 C C . HIS A 1 221 ? -4.839 8.600 -25.029 1.00 36.47 221 HIS A C 1
ATOM 1608 O O . HIS A 1 221 ? -3.919 8.999 -24.323 1.00 36.47 221 HIS A O 1
ATOM 1614 N N . ARG A 1 222 ? -4.664 8.138 -26.274 1.00 32.97 222 ARG A N 1
ATOM 1615 C CA . ARG A 1 222 ? -3.577 8.600 -27.138 1.00 32.97 222 ARG A CA 1
ATOM 1616 C C . ARG A 1 222 ? -3.788 10.100 -27.347 1.00 32.97 222 ARG A C 1
ATOM 1618 O O . ARG A 1 222 ? -4.788 10.476 -27.957 1.00 32.97 222 ARG A O 1
ATOM 1625 N N . THR A 1 223 ? -2.889 10.920 -26.824 1.00 36.03 223 THR A N 1
ATOM 1626 C CA . THR A 1 223 ? -2.552 12.204 -27.454 1.00 36.03 223 THR A CA 1
ATOM 1627 C C . THR A 1 223 ? -1.402 11.970 -28.409 1.00 36.03 223 THR A C 1
ATOM 1629 O O . THR A 1 223 ? -0.459 11.267 -27.978 1.00 36.03 223 THR A O 1
#

Secondary structure (DSSP, 8-state):
-HHHHHHHHHHHHTT--STTTTSTTSHHHHHHHHHHHHHHTS-GGGSEEEE-TTSSEEEE--HHHHHHHHHHHH--TTTS-HHHHHHHHHHHHHHHHTHHHHH-TT-HHHHHHHHTTTSEEEEE-GGGEEEEEETTTEEEEEE-TT-S--TT-TTHHHHHHHHHHHHHTTS--GGG-HHHHHHHSPEEE-TT--EEEE--------HHHHHHHHHSS------

Sequence (223 aa):
SGLHSGMLGLAVQLGATTGGYERPEHPVQIAIVENLARFADLEPHDIVLGTDDCVSPCHGLSIYHMALAYARLMMPEGRFDAPTVAAARTIRAAMIGNAWLIAGSGRLDTDLMAAGAGRIVAKGGASGVQCIGLEGGIGIALKIEDGATGPATPGQPTAASTMEALRQLGVLDPEGSEDLRRHARPTLRDRHSREIGHARPMFELGGAARHAVQTGAFSRHRT

pLDDT: mean 87.17, std 13.78, range [32.97, 98.19]

Nearest PDB structures (foldseek):
  8rue-assembly1_A  TM=8.703E-01  e=8.976E-11  Rhizobium etli
  7os6-assembly2_AAA  TM=8.770E-01  e=1.462E-10  Rhizobium etli CFN 42
  8rud-assembly1_B  TM=8.717E-01  e=1.177E-10  Rhizobium etli
  8rua-assembly1_B  TM=8.712E-01  e=1.462E-10  Rhizobium etli
  8rug-assembly1_B  TM=8.699E-01  e=3.675E-10  Rhizobium etli

Foldseek 3Di:
DVVLVVLLVVCVVVVHDSPPSQPCPGPSNVVVLCVLCLQLVHDSVVWDWDDDPVSHTDTDDDQSSLQSSLLCLQPVPPRDDPVVVVVSVVVLCCCLVPVCVQPHPLDLQSVCSVQLVSFKGWHDDFFLWIWMHGHLSTIGIDHDPNGQDDPQGGNQVSQLVVLVLCVLLVSDDCVPDPSSVCNNWPFDADPVRDTDGTDHDDDHDDPVSSVSSVVRDPPDPDD